Protein AF-A0A3D9MF89-F1 (afdb_monomer)

Secondary structure (DSSP, 8-state):
---------------------------TTTTTSS-HHHHHHHHHHHHHHHHHHHHHHHHH------HHHHHHHHHHHHHHHHH-TT-HHHHHHHHHHHHHHHSS------PPPPPPPHHHHHTSHHHHHHHHHHHHHHHHH-GGGHHHHHTS-S--HHHHHHHHHHHHHHHTS-SHHHHHH-S--HHHHTTTS---HHHHHHHHHHHHHHHHHHT--HHHHHHHHHHHHHHHHHH---SS---GGG--GGG-

Sequence (252 aa):
MGLLISSHASAGPVSALDSKCSFCATSPAVLRRVRPAALRRLVRDFCGLLLCLVDFATNHVNFVANETIRRVCRAISVALACVQPDNRRVAAWFGYCFDGIMDTPTTQPSRPVPRETHFDRLGGETDVNRLVDAFYRHMDTRADAQRIRAMHHPDLSSTKAVLVLYLCEWLGADKRYSAQHGQPRLRTRHAAFAIGTAERDAWLACMRAAFDETGVDPALRDELMQAFFKIADRMRNTQTCPPFNSVQPEDL

Mean predicted aligned error: 19.35 Å

Foldseek 3Di:
DDDDDDDDDDDDDDDDDDDDPPPPPPDPVVVVPPDPVNVVVVVVVVVVVVVVVVVCCVPPDPDDDDPVVVVVVVVVLVVVCVPDVPPPVVNVVVCCVPVVPPPDPPPVVPPPPPPQFLCVLCVHLVSLLLLLVQLVVLLVPDPLNVLVNVVDDPDCPVVSVLSSQVVRVVRPHDNPNCVVPNDPVPLVVLVLDQQEPSNLVSSLVSSLSSCVVSVRDPVSSVVVSVVSSVVSVSNHDDHDDDPSPPDDPVSD

Structure (mmCIF, N/CA/C/O backbone):
data_AF-A0A3D9MF89-F1
#
_entry.id   AF-A0A3D9MF89-F1
#
loop_
_atom_site.group_PDB
_atom_site.id
_atom_site.type_symbol
_atom_site.label_atom_id
_atom_site.label_alt_id
_atom_site.label_comp_id
_atom_site.label_asym_id
_atom_site.label_entity_id
_atom_site.label_seq_id
_atom_site.pdbx_PDB_ins_code
_atom_site.Cartn_x
_atom_site.Cartn_y
_atom_site.Cartn_z
_atom_site.occupancy
_atom_site.B_iso_or_equiv
_atom_site.auth_seq_id
_atom_site.auth_comp_id
_atom_site.auth_asym_id
_atom_site.auth_atom_id
_atom_site.pdbx_PDB_model_num
ATOM 1 N N . MET A 1 1 ? -70.786 -19.518 44.094 1.00 40.31 1 MET A N 1
ATOM 2 C CA . MET A 1 1 ? -69.338 -19.320 44.318 1.00 40.31 1 MET A CA 1
ATOM 3 C C . MET A 1 1 ? -68.939 -18.007 43.663 1.00 40.31 1 MET A C 1
ATOM 5 O O . MET A 1 1 ? -69.189 -17.874 42.476 1.00 40.31 1 MET A O 1
ATOM 9 N N . GLY A 1 2 ? -68.386 -17.060 44.431 1.00 40.81 2 GLY A N 1
ATOM 10 C CA . GLY A 1 2 ? -67.840 -15.785 43.933 1.00 40.81 2 GLY A CA 1
ATOM 11 C C . GLY A 1 2 ? -68.625 -14.538 44.359 1.00 40.81 2 GLY A C 1
ATOM 12 O O . GLY A 1 2 ? -69.465 -14.064 43.606 1.00 40.81 2 GLY A O 1
ATOM 13 N N . LEU A 1 3 ? -68.352 -14.047 45.575 1.00 34.88 3 LEU A N 1
ATOM 14 C CA . LEU A 1 3 ? -68.842 -12.796 46.187 1.00 34.88 3 LEU A CA 1
ATOM 15 C C . LEU A 1 3 ? -68.493 -11.556 45.328 1.00 34.88 3 LEU A C 1
ATOM 17 O O . LEU A 1 3 ? -67.391 -11.496 44.799 1.00 34.88 3 LEU A O 1
ATOM 21 N N . LEU A 1 4 ? -69.434 -10.667 44.977 1.00 32.84 4 LEU A N 1
ATOM 22 C CA . LEU A 1 4 ? -70.090 -9.552 45.707 1.00 32.84 4 LEU A CA 1
ATOM 23 C C . LEU A 1 4 ? -69.357 -8.178 45.680 1.00 32.84 4 LEU A C 1
ATOM 25 O O . LEU A 1 4 ? -68.375 -7.974 46.377 1.00 32.84 4 LEU A O 1
ATOM 29 N N . ILE A 1 5 ? -69.997 -7.251 44.939 1.00 33.16 5 ILE A N 1
ATOM 30 C CA . ILE A 1 5 ? -70.421 -5.863 45.272 1.00 33.16 5 ILE A CA 1
ATOM 31 C C . ILE A 1 5 ? -69.394 -4.693 45.257 1.00 33.16 5 ILE A C 1
ATOM 33 O O . ILE A 1 5 ? -68.518 -4.588 46.105 1.00 33.16 5 ILE A O 1
ATOM 37 N N . SER A 1 6 ? -69.621 -3.774 44.292 1.00 31.22 6 SER A N 1
ATOM 38 C CA . SER A 1 6 ? -69.817 -2.294 44.351 1.00 31.22 6 SER A CA 1
ATOM 39 C C . SER A 1 6 ? -69.395 -1.531 45.632 1.00 31.22 6 SER A C 1
ATOM 41 O O . SER A 1 6 ? -69.676 -1.980 46.727 1.00 31.22 6 SER A O 1
ATOM 43 N N . SER A 1 7 ? -68.757 -0.352 45.654 1.00 32.47 7 SER A N 1
ATOM 44 C CA . SER A 1 7 ? -68.935 0.965 44.996 1.00 32.47 7 SER A CA 1
ATOM 45 C C . SER A 1 7 ? -69.137 2.053 46.084 1.00 32.47 7 SER A C 1
ATOM 47 O O . SER A 1 7 ? -69.699 1.759 47.133 1.00 32.47 7 SER A O 1
ATOM 49 N N . HIS A 1 8 ? -68.763 3.299 45.757 1.00 32.78 8 HIS A N 1
ATOM 50 C CA . HIS A 1 8 ? -69.064 4.606 46.393 1.00 32.78 8 HIS A CA 1
ATOM 51 C C . HIS A 1 8 ? -68.112 5.233 47.446 1.00 32.78 8 HIS A C 1
ATOM 53 O O . HIS A 1 8 ? -68.094 4.882 48.616 1.00 32.78 8 HIS A O 1
ATOM 59 N N . ALA A 1 9 ? -67.391 6.259 46.962 1.00 31.92 9 ALA A N 1
ATOM 60 C CA . ALA A 1 9 ? -67.502 7.698 47.277 1.00 31.92 9 ALA A CA 1
ATOM 61 C C . ALA A 1 9 ? -67.239 8.292 48.693 1.00 31.92 9 ALA A C 1
ATOM 63 O O . ALA A 1 9 ? -67.981 8.071 49.638 1.00 31.92 9 ALA A O 1
ATOM 64 N N . SER A 1 10 ? -66.323 9.279 48.672 1.00 31.17 10 SER A N 1
ATOM 65 C CA . SER A 1 10 ? -66.382 10.638 49.267 1.00 31.17 10 SER A CA 1
ATOM 66 C C . SER A 1 10 ? -65.981 10.919 50.734 1.00 31.17 10 SER A C 1
ATOM 68 O O . SER A 1 10 ? -66.678 10.580 51.676 1.00 31.17 10 SER A O 1
ATOM 70 N N . ALA A 1 11 ? -64.886 11.692 50.836 1.00 32.50 11 ALA A N 1
ATOM 71 C CA . ALA A 1 11 ? -64.555 12.849 51.694 1.00 32.50 11 ALA A CA 1
ATOM 72 C C . ALA A 1 11 ? -65.150 13.027 53.113 1.00 32.50 11 ALA A C 1
ATOM 74 O O . ALA A 1 11 ? -66.355 13.176 53.288 1.00 32.50 11 ALA A O 1
ATOM 75 N N . GLY A 1 12 ? -64.259 13.266 54.088 1.00 29.69 12 GLY A N 1
ATOM 76 C CA . GLY A 1 12 ? -64.548 13.946 55.363 1.00 29.69 12 GLY A CA 1
ATOM 77 C C . GLY A 1 12 ? -63.468 13.712 56.434 1.00 29.69 12 GLY A C 1
ATOM 78 O O . GLY A 1 12 ? -62.865 12.649 56.405 1.00 29.69 12 GLY A O 1
ATOM 79 N N . PRO A 1 13 ? -63.154 14.679 57.322 1.00 49.97 13 PRO A N 1
ATOM 80 C CA . PRO A 1 13 ? -61.797 14.918 57.838 1.00 49.97 13 PRO A CA 1
ATOM 81 C C . PRO A 1 13 ? -61.555 14.371 59.259 1.00 49.97 13 PRO A C 1
ATOM 83 O O . PRO A 1 13 ? -62.485 13.870 59.877 1.00 49.97 13 PRO A O 1
ATOM 86 N N . VAL A 1 14 ? -60.317 14.515 59.772 1.00 33.59 14 VAL A N 1
ATOM 87 C CA . VAL A 1 14 ? -59.940 14.967 61.143 1.00 33.59 14 VAL A CA 1
ATOM 88 C C . VAL A 1 14 ? -58.486 14.552 61.472 1.00 33.59 14 VAL A C 1
ATOM 90 O O . VAL A 1 14 ? -58.159 13.382 61.601 1.00 33.59 14 VAL A O 1
ATOM 93 N N . SER A 1 15 ? -57.635 15.582 61.537 1.00 32.03 15 SER A N 1
ATOM 94 C CA . SER A 1 15 ? -56.479 15.852 62.416 1.00 32.03 15 SER A CA 1
ATOM 95 C C . SER A 1 15 ? -55.564 14.759 63.002 1.00 32.03 15 SER A C 1
ATOM 97 O O . SER A 1 15 ? -56.003 13.763 63.560 1.00 32.03 15 SER A O 1
ATOM 99 N N . ALA A 1 16 ? -54.303 15.198 63.126 1.00 33.06 16 ALA A N 1
ATOM 100 C CA . ALA A 1 16 ? -53.317 14.869 64.159 1.00 33.06 16 ALA A CA 1
ATOM 101 C C . ALA A 1 16 ? -52.467 13.613 63.933 1.00 33.06 16 ALA A C 1
ATOM 103 O O . ALA A 1 16 ? -52.754 12.538 64.443 1.00 33.06 16 ALA A O 1
ATOM 104 N N . LEU A 1 17 ? -51.315 13.813 63.285 1.00 31.64 17 LEU A N 1
ATOM 105 C CA . LEU A 1 17 ? -50.082 13.171 63.725 1.00 31.64 17 LEU A CA 1
ATOM 106 C C . LEU A 1 17 ? -48.951 14.198 63.733 1.00 31.64 17 LEU A C 1
ATOM 108 O O . LEU A 1 17 ? -48.605 14.829 62.736 1.00 31.64 17 LEU A O 1
ATOM 112 N N . ASP A 1 18 ? -48.484 14.375 64.954 1.00 30.55 18 ASP A N 1
ATOM 113 C CA . ASP A 1 18 ? -47.584 15.370 65.479 1.00 30.55 18 ASP A CA 1
ATOM 114 C C . ASP A 1 18 ? -46.112 15.101 65.134 1.00 30.55 18 ASP A C 1
ATOM 116 O O . ASP A 1 18 ? -45.644 13.965 65.109 1.00 30.55 18 ASP A O 1
ATOM 120 N N . SER A 1 19 ? -45.378 16.206 65.001 1.00 37.03 19 SER A N 1
ATOM 121 C CA . SER A 1 19 ? -44.080 16.431 65.644 1.00 37.03 19 SER A CA 1
ATOM 122 C C . SER A 1 19 ? -42.924 15.453 65.382 1.00 37.03 19 SER A C 1
ATOM 124 O O . SER A 1 19 ? -42.756 14.458 66.082 1.00 37.03 19 SER A O 1
ATOM 126 N N . LYS A 1 20 ? -42.003 15.861 64.490 1.00 35.22 20 LYS A N 1
ATOM 127 C CA . LYS A 1 20 ? -40.534 15.716 64.651 1.00 35.22 20 LYS A CA 1
ATOM 128 C C . LYS A 1 20 ? -39.766 16.529 63.595 1.00 35.22 20 LYS A C 1
ATOM 130 O O . LYS A 1 20 ? -39.004 16.002 62.797 1.00 35.22 20 LYS A O 1
ATOM 135 N N . CYS A 1 21 ? -39.928 17.851 63.628 1.00 28.72 21 CYS A N 1
ATOM 136 C CA . CYS A 1 21 ? -38.921 18.776 63.102 1.00 28.72 21 CYS A CA 1
ATOM 137 C C . CYS A 1 21 ? -38.259 19.453 64.307 1.00 28.72 21 CYS A C 1
ATOM 139 O O . CYS A 1 21 ? -38.601 20.563 64.695 1.00 28.72 21 CYS A O 1
ATOM 141 N N . SER A 1 22 ? -37.377 18.711 64.977 1.00 35.47 2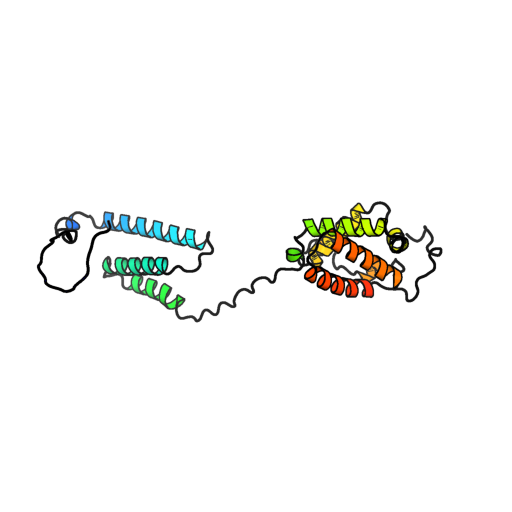2 SER A N 1
ATOM 142 C CA . SER A 1 22 ? -36.625 19.183 66.141 1.00 35.47 22 SER A CA 1
ATOM 143 C C . SER A 1 22 ? -35.135 19.024 65.863 1.00 35.47 22 SER A C 1
ATOM 145 O O . SER A 1 22 ? -34.470 18.170 66.440 1.00 35.47 22 SER A O 1
ATOM 147 N N . PHE A 1 23 ? -34.616 19.834 64.938 1.00 32.44 23 PHE A N 1
ATOM 148 C CA . PHE A 1 23 ? -33.173 20.083 64.827 1.00 32.44 23 PHE A CA 1
ATOM 149 C C . PHE A 1 23 ? -32.844 21.538 64.442 1.00 32.44 23 PHE A C 1
ATOM 151 O O . PHE A 1 23 ? -31.803 21.828 63.865 1.00 32.44 23 PHE A O 1
ATOM 158 N N . CYS A 1 24 ? -33.723 22.475 64.810 1.00 33.72 24 CYS A N 1
ATOM 159 C CA . CYS A 1 24 ? -33.450 23.914 64.806 1.00 33.72 24 CYS A CA 1
ATOM 160 C C . CYS A 1 24 ? -33.588 24.462 66.230 1.00 33.72 24 CYS A C 1
ATOM 162 O O . CYS A 1 24 ? -34.513 25.205 66.528 1.00 33.72 24 CYS A O 1
ATOM 164 N N . ALA A 1 25 ? -32.690 24.064 67.132 1.00 35.22 25 ALA A N 1
ATOM 165 C CA . ALA A 1 25 ? -32.526 24.731 68.424 1.00 35.22 25 ALA A CA 1
ATOM 166 C C . ALA A 1 25 ? -31.145 24.435 69.024 1.00 35.22 25 ALA A C 1
ATOM 168 O O . ALA A 1 25 ? -31.021 23.919 70.134 1.00 35.22 25 ALA A O 1
ATOM 169 N N . THR A 1 26 ? -30.069 24.764 68.306 1.00 38.41 26 THR A N 1
ATOM 170 C CA . THR A 1 26 ? -28.767 24.899 68.966 1.00 38.41 26 THR A CA 1
ATOM 171 C C . THR A 1 26 ? -28.800 26.204 69.756 1.00 38.41 26 THR A C 1
ATOM 173 O O . THR A 1 26 ? -28.700 27.294 69.198 1.00 38.41 26 THR A O 1
ATOM 176 N N . SER A 1 27 ? -29.018 26.080 71.064 1.00 32.91 27 SER A N 1
ATOM 177 C CA . SER A 1 27 ? -29.035 27.182 72.026 1.00 32.91 27 SER A CA 1
ATOM 178 C C . SER A 1 27 ? -27.798 28.099 71.865 1.00 32.91 27 SER A C 1
ATOM 180 O O . SER A 1 27 ? -26.688 27.578 71.680 1.00 32.91 27 SER A O 1
ATOM 182 N N . PRO A 1 28 ? -27.924 29.442 71.990 1.00 38.94 28 PRO A N 1
ATOM 183 C CA . PRO A 1 28 ? -26.824 30.408 71.807 1.00 38.94 28 PRO A CA 1
ATOM 184 C C . PRO A 1 28 ? -25.593 30.180 72.707 1.00 38.94 28 PRO A C 1
ATOM 186 O O . PRO A 1 28 ? -24.542 30.789 72.501 1.00 38.94 28 PRO A O 1
ATOM 189 N N . ALA A 1 29 ? -25.698 29.300 73.706 1.00 43.03 29 ALA A N 1
ATOM 190 C CA . ALA A 1 29 ? -24.620 28.954 74.625 1.00 43.03 29 ALA A CA 1
ATOM 191 C C . ALA A 1 29 ? -23.548 28.019 74.023 1.00 43.03 29 ALA A C 1
ATOM 193 O O . ALA A 1 29 ? -22.389 28.090 74.437 1.00 43.03 29 ALA A O 1
ATOM 194 N N . VAL A 1 30 ? -23.877 27.181 73.028 1.00 44.91 30 VAL A N 1
ATOM 195 C CA . VAL A 1 30 ? -22.904 26.237 72.426 1.00 44.91 30 VAL A CA 1
ATOM 196 C C . VAL A 1 30 ? -21.948 26.956 71.466 1.00 44.91 30 VAL A C 1
ATOM 198 O O . VAL A 1 30 ? -20.750 26.667 71.438 1.00 44.91 30 VAL A O 1
ATOM 201 N N . LEU A 1 31 ? -22.435 27.981 70.760 1.00 39.59 31 LEU A N 1
ATOM 202 C CA . LEU A 1 31 ? -21.633 28.787 69.832 1.00 39.59 31 LEU A CA 1
ATOM 203 C C . LEU A 1 31 ? -20.591 29.680 70.533 1.00 39.59 31 LEU A C 1
ATOM 205 O O . LEU A 1 31 ? -19.654 30.142 69.888 1.00 39.59 31 LEU A O 1
ATOM 209 N N . ARG A 1 32 ? -20.685 29.879 71.856 1.00 47.12 32 ARG A N 1
ATOM 210 C CA . ARG A 1 32 ? -19.711 30.673 72.631 1.00 47.12 32 ARG A CA 1
ATOM 211 C C . ARG A 1 32 ? -18.461 29.906 73.079 1.00 47.12 32 ARG A C 1
ATOM 213 O O . ARG A 1 32 ? -17.541 30.532 73.599 1.00 47.12 32 ARG A O 1
ATOM 220 N N . ARG A 1 33 ? -18.380 28.582 72.881 1.00 51.62 33 ARG A N 1
ATOM 221 C CA . ARG A 1 33 ? -17.188 27.785 73.260 1.00 51.62 33 ARG A CA 1
ATOM 222 C C . ARG A 1 33 ? -16.256 27.430 72.105 1.00 51.62 33 ARG A C 1
ATOM 224 O O . ARG A 1 33 ? -15.133 26.993 72.357 1.00 51.62 33 ARG A O 1
ATOM 231 N N . VAL A 1 34 ? -16.656 27.656 70.856 1.00 49.50 34 VAL A N 1
ATOM 232 C CA . VAL A 1 34 ? -15.759 27.430 69.719 1.00 49.50 34 VAL A CA 1
ATOM 233 C C . VAL A 1 34 ? -14.836 28.638 69.590 1.00 49.50 34 VAL A C 1
ATOM 235 O O . VAL A 1 34 ? -15.235 29.701 69.118 1.00 49.50 34 VAL A O 1
ATOM 238 N N . ARG A 1 35 ? -13.583 28.495 70.041 1.00 55.03 35 ARG A N 1
ATOM 239 C CA . ARG A 1 35 ? -12.576 29.550 69.869 1.00 55.03 35 ARG A CA 1
ATOM 240 C C . ARG A 1 35 ? -12.453 29.870 68.373 1.00 55.03 35 ARG A C 1
ATOM 242 O O . ARG A 1 35 ? -12.296 28.942 67.576 1.00 55.03 35 ARG A O 1
ATOM 249 N N . PRO A 1 36 ? -12.426 31.153 67.974 1.00 56.06 36 PRO A N 1
ATOM 250 C CA . PRO A 1 36 ? -12.442 31.545 66.566 1.00 56.06 36 PRO A CA 1
ATOM 251 C C . PRO A 1 36 ? -11.246 30.989 65.778 1.00 56.06 36 PRO A C 1
ATOM 253 O O . PRO A 1 36 ? -11.303 30.883 64.562 1.00 56.06 36 PRO A O 1
ATOM 256 N N . ALA A 1 37 ? -10.156 30.583 66.436 1.00 53.44 37 ALA A N 1
ATOM 257 C CA . ALA A 1 37 ? -9.039 29.893 65.791 1.00 53.44 37 ALA A CA 1
ATOM 258 C C . ALA A 1 37 ? -9.367 28.452 65.345 1.00 53.44 37 ALA A C 1
ATOM 260 O O . ALA A 1 37 ? -8.944 28.062 64.262 1.00 53.44 37 ALA A O 1
ATOM 261 N N . ALA A 1 38 ? -10.135 27.684 66.127 1.00 54.62 38 ALA A N 1
ATOM 262 C CA . ALA A 1 38 ? -10.472 26.293 65.808 1.00 54.62 38 ALA A CA 1
ATOM 263 C C . ALA A 1 38 ? -11.460 26.210 64.635 1.00 54.62 38 ALA A C 1
ATOM 265 O O . ALA A 1 38 ? -11.246 25.439 63.705 1.00 54.62 38 ALA A O 1
ATOM 266 N N . LEU A 1 39 ? -12.468 27.090 64.617 1.00 52.78 39 LEU A N 1
ATOM 267 C CA . LEU A 1 39 ? -13.404 27.212 63.495 1.00 52.78 39 LEU A CA 1
ATOM 268 C C . LEU A 1 39 ? -12.696 27.686 62.215 1.00 52.78 39 LEU A C 1
ATOM 270 O O . LEU A 1 39 ? -12.924 27.140 61.143 1.00 52.78 39 LEU A O 1
ATOM 274 N N . ARG A 1 40 ? -11.764 28.646 62.330 1.00 54.00 40 ARG A N 1
ATOM 275 C CA . ARG A 1 40 ? -10.946 29.118 61.196 1.00 54.00 40 ARG A CA 1
ATOM 276 C C . ARG A 1 40 ? -9.981 28.062 60.654 1.00 54.00 40 ARG A C 1
ATOM 278 O O . ARG A 1 40 ? -9.583 28.161 59.497 1.00 54.00 40 ARG A O 1
ATOM 285 N N . ARG A 1 41 ? -9.568 27.092 61.474 1.00 58.66 41 ARG A N 1
ATOM 286 C CA . ARG A 1 41 ? -8.718 25.973 61.044 1.00 58.66 41 ARG A CA 1
ATOM 287 C C . ARG A 1 41 ? -9.559 24.914 60.341 1.00 58.66 41 ARG A C 1
ATOM 289 O O . ARG A 1 41 ? -9.254 24.583 59.210 1.00 58.66 41 ARG A O 1
ATOM 296 N N . LEU A 1 42 ? -10.701 24.549 60.928 1.00 59.81 42 LEU A N 1
ATOM 297 C CA . LEU A 1 42 ? -11.654 23.616 60.328 1.00 59.81 42 LEU A CA 1
ATOM 298 C C . LEU A 1 42 ? -12.148 24.093 58.952 1.00 59.81 42 LEU A C 1
ATOM 300 O O . LEU A 1 42 ? -12.137 23.322 58.005 1.00 59.81 42 LEU A O 1
ATOM 304 N N . VAL A 1 43 ? -12.513 25.374 58.814 1.00 57.75 43 VAL A N 1
ATOM 305 C CA . VAL A 1 43 ? -12.961 25.950 57.531 1.00 57.75 43 VAL A CA 1
ATOM 306 C C . VAL A 1 43 ? -11.831 25.981 56.498 1.00 57.75 43 VAL A C 1
ATOM 308 O O . VAL A 1 43 ? -12.072 25.722 55.326 1.00 57.75 43 VAL A O 1
ATOM 311 N N . ARG A 1 44 ? -10.589 26.253 56.912 1.00 60.47 44 ARG A N 1
ATOM 312 C CA . ARG A 1 44 ? -9.427 26.244 56.010 1.00 60.47 44 ARG A CA 1
ATOM 313 C C . ARG A 1 44 ? -9.099 24.837 55.527 1.00 60.47 44 ARG A C 1
ATOM 315 O O . ARG A 1 44 ? -8.861 24.657 54.339 1.00 60.47 44 ARG A O 1
ATOM 322 N N . ASP A 1 45 ? -9.127 23.869 56.434 1.00 61.31 45 ASP A N 1
ATOM 323 C CA . ASP A 1 45 ? -8.850 22.468 56.128 1.00 61.31 45 ASP A CA 1
ATOM 324 C C . ASP A 1 45 ? -9.955 21.901 55.214 1.00 61.31 45 ASP A C 1
ATOM 326 O O . ASP A 1 45 ? -9.658 21.204 54.246 1.00 61.31 45 ASP A O 1
ATOM 330 N N . PHE A 1 46 ? -11.218 22.297 55.430 1.00 65.56 46 PHE A N 1
ATOM 331 C CA . PHE A 1 46 ? -12.348 21.919 54.573 1.00 65.56 46 PHE A CA 1
ATOM 332 C C . PHE A 1 46 ? -12.297 22.588 53.188 1.00 65.56 46 PHE A C 1
ATOM 334 O O . PHE A 1 46 ? -12.516 21.920 52.181 1.00 65.56 46 PHE A O 1
ATOM 341 N N . CYS A 1 47 ? -11.952 23.880 53.108 1.00 57.47 47 CYS A N 1
ATOM 342 C CA . CYS A 1 47 ? -11.750 24.572 51.829 1.00 57.47 47 CYS A CA 1
ATOM 343 C C . CYS A 1 47 ? -10.558 24.002 51.047 1.00 57.47 47 CYS A C 1
ATOM 345 O O . CYS A 1 47 ? -10.642 23.881 49.830 1.00 57.47 47 CYS A O 1
ATOM 347 N N . GLY A 1 48 ? -9.475 23.615 51.730 1.00 60.00 48 GLY A N 1
ATOM 348 C CA . GLY A 1 48 ? -8.323 22.958 51.109 1.00 60.00 48 GLY A CA 1
ATOM 349 C C . GLY A 1 48 ? -8.676 21.587 50.529 1.00 60.00 48 GLY A C 1
ATOM 350 O O . GLY A 1 48 ? -8.321 21.296 49.391 1.00 60.00 48 GLY A O 1
ATOM 351 N N . LEU A 1 49 ? -9.447 20.777 51.264 1.00 59.50 49 LEU A N 1
ATOM 352 C CA . LEU A 1 49 ? -9.930 19.483 50.772 1.00 59.50 49 LEU A CA 1
ATOM 353 C C . LEU A 1 49 ? -10.867 19.635 49.567 1.00 59.50 49 LEU A C 1
ATOM 355 O O . LEU A 1 49 ? -10.793 18.848 48.626 1.00 59.50 49 LEU A O 1
ATOM 359 N N . LEU A 1 50 ? -11.727 20.657 49.584 1.00 59.94 50 LEU A N 1
ATOM 360 C CA . LEU A 1 50 ? -12.663 20.933 48.499 1.00 59.94 50 LEU A CA 1
ATOM 361 C C . LEU A 1 50 ? -11.946 21.428 47.234 1.00 59.94 50 LEU A C 1
ATOM 363 O O . LEU A 1 50 ? -12.285 20.991 46.140 1.00 59.94 50 LEU A O 1
ATOM 367 N N . LEU A 1 51 ? -10.932 22.288 47.377 1.00 60.00 51 LEU A N 1
ATOM 368 C CA . LEU A 1 51 ? -10.100 22.738 46.258 1.00 60.00 51 LEU A CA 1
ATOM 369 C C . LEU A 1 51 ? -9.292 21.579 45.660 1.00 60.00 51 LEU A C 1
ATOM 371 O O . LEU A 1 51 ? -9.292 21.430 44.444 1.00 60.00 51 LEU A O 1
ATOM 375 N N . CYS A 1 52 ? -8.713 20.700 46.487 1.00 52.72 52 CYS A N 1
ATOM 376 C CA . CYS A 1 52 ? -8.055 19.478 46.005 1.00 52.72 52 CYS A CA 1
ATOM 377 C C . CYS A 1 52 ? -9.024 18.525 45.288 1.00 52.72 52 CYS A C 1
ATOM 379 O O . CYS A 1 52 ? -8.646 17.904 44.299 1.00 52.72 52 CYS A O 1
ATOM 381 N N . LEU A 1 53 ? -10.269 18.404 45.759 1.00 55.94 53 LEU A N 1
ATOM 382 C CA . LEU A 1 53 ? -11.300 17.598 45.096 1.00 55.94 53 LEU A CA 1
ATOM 383 C C . LEU A 1 53 ? -11.711 18.191 43.744 1.00 55.94 53 LEU A C 1
ATOM 385 O O . LEU A 1 53 ? -11.928 17.436 42.800 1.00 55.94 53 LEU A O 1
ATOM 389 N N . VAL A 1 54 ? -11.789 19.521 43.637 1.00 58.94 54 VAL A N 1
ATOM 390 C CA . VAL A 1 54 ? -12.053 20.211 42.368 1.00 58.94 54 VAL A CA 1
ATOM 391 C C . VAL A 1 54 ? -10.869 20.051 41.413 1.00 58.94 54 VAL A C 1
ATOM 393 O O . VAL A 1 54 ? -11.088 19.670 40.269 1.00 58.94 54 VAL A O 1
ATOM 396 N N . ASP A 1 55 ? -9.625 20.228 41.864 1.00 53.94 55 ASP A N 1
ATOM 397 C CA . ASP A 1 55 ? -8.430 20.019 41.028 1.00 53.94 55 ASP A CA 1
ATOM 398 C C . ASP A 1 55 ? -8.304 18.566 40.544 1.00 53.94 55 ASP A C 1
ATOM 400 O O . ASP A 1 55 ? -8.055 18.315 39.363 1.00 53.94 55 ASP A O 1
ATOM 404 N N . PHE A 1 56 ? -8.545 17.590 41.428 1.00 51.34 56 PHE A N 1
ATOM 405 C CA . PHE A 1 56 ? -8.551 16.169 41.069 1.00 51.34 56 PHE A CA 1
ATOM 406 C C . PHE A 1 56 ? -9.669 15.843 40.065 1.00 51.34 56 PHE A C 1
ATOM 408 O O . PHE A 1 56 ? -9.436 15.131 39.087 1.00 51.34 56 PHE A O 1
ATOM 415 N N . ALA A 1 57 ? -10.865 16.410 40.254 1.00 52.06 57 ALA A N 1
ATOM 416 C CA . ALA A 1 57 ? -11.992 16.226 39.342 1.00 52.06 57 ALA A CA 1
ATOM 417 C C . ALA A 1 57 ? -11.797 16.924 37.984 1.00 52.06 57 ALA A C 1
ATOM 419 O O . ALA A 1 57 ? -12.326 16.449 36.984 1.00 52.06 57 ALA A O 1
ATOM 420 N N . THR A 1 58 ? -11.037 18.020 37.930 1.00 53.88 58 THR A N 1
ATOM 421 C CA . THR A 1 58 ? -10.815 18.783 36.690 1.00 53.88 58 THR A CA 1
ATOM 422 C C . THR A 1 58 ? -9.668 18.199 35.858 1.00 53.88 58 THR A C 1
ATOM 424 O O . THR A 1 58 ? -9.729 18.237 34.632 1.00 53.88 58 THR A O 1
ATOM 427 N N . ASN A 1 59 ? -8.653 17.603 36.500 1.00 47.25 59 ASN A N 1
ATOM 428 C CA . ASN A 1 59 ? -7.463 17.087 35.810 1.00 47.25 59 ASN A CA 1
ATOM 429 C C . ASN A 1 59 ? -7.518 15.595 35.433 1.00 47.25 59 ASN A C 1
ATOM 431 O O . ASN A 1 59 ? -6.752 15.178 34.567 1.00 47.25 59 ASN A O 1
ATOM 435 N N . HIS A 1 60 ? -8.396 14.783 36.037 1.00 47.03 60 HIS A N 1
ATOM 436 C CA . HIS A 1 60 ? -8.405 13.326 35.803 1.00 47.03 60 HIS A CA 1
ATOM 437 C C . HIS A 1 60 ? -9.691 12.752 35.195 1.00 47.03 60 HIS A C 1
ATOM 439 O O . HIS A 1 60 ? -9.723 11.570 34.853 1.00 47.03 60 HIS A O 1
ATOM 445 N N . VAL A 1 61 ? -10.737 13.555 34.996 1.00 44.66 61 VAL A N 1
ATOM 446 C CA . VAL A 1 61 ? -11.988 13.088 34.385 1.00 44.66 61 VAL A CA 1
ATOM 447 C C . VAL A 1 61 ? -12.533 14.162 33.450 1.00 44.66 61 VAL A C 1
ATOM 449 O O . VAL A 1 61 ? -12.793 15.281 33.876 1.00 44.66 61 VAL A O 1
ATOM 452 N N . ASN A 1 62 ? -12.731 13.824 32.170 1.00 50.16 62 ASN A N 1
ATOM 453 C CA . ASN A 1 62 ? -13.477 14.652 31.214 1.00 50.16 62 ASN A CA 1
ATOM 454 C C . ASN A 1 62 ? -14.940 14.742 31.675 1.00 50.16 62 ASN A C 1
ATOM 456 O O . ASN A 1 62 ? -15.796 13.969 31.243 1.00 50.16 62 ASN A O 1
ATOM 460 N N . PHE A 1 63 ? -15.214 15.642 32.615 1.00 44.72 63 PHE A N 1
ATOM 461 C CA . PHE A 1 63 ? -16.503 15.736 33.277 1.00 44.72 63 PHE A CA 1
ATOM 462 C C . PHE A 1 63 ? -17.330 16.862 32.659 1.00 44.72 63 PHE A C 1
ATOM 464 O O . PHE A 1 63 ? -17.094 18.049 32.878 1.00 44.72 63 PHE A O 1
ATOM 471 N N . VAL A 1 64 ? -18.332 16.476 31.873 1.00 47.94 64 VAL A N 1
ATOM 472 C CA . VAL A 1 64 ? -19.399 17.372 31.423 1.00 47.94 64 VAL A CA 1
ATOM 473 C C . VAL A 1 64 ? -20.137 17.912 32.658 1.00 47.94 64 VAL A C 1
ATOM 475 O O . VAL A 1 64 ? -20.539 17.159 33.542 1.00 47.94 64 VAL A O 1
ATOM 478 N N . ALA A 1 65 ? -20.292 19.235 32.729 1.00 53.41 65 ALA A N 1
ATOM 479 C CA . ALA A 1 65 ? -20.789 19.990 33.878 1.00 53.41 65 ALA A CA 1
ATOM 480 C C . ALA A 1 65 ? -22.154 19.510 34.431 1.00 53.41 65 ALA A C 1
ATOM 482 O O . ALA A 1 65 ? -23.211 19.931 33.955 1.00 53.41 65 ALA A O 1
ATOM 483 N N . ASN A 1 66 ? -22.136 18.703 35.500 1.00 57.03 66 ASN A N 1
ATOM 484 C CA . ASN A 1 66 ? -23.331 18.288 36.243 1.00 57.03 66 ASN A CA 1
ATOM 485 C C . ASN A 1 66 ? -23.883 19.448 37.100 1.00 57.03 66 ASN A C 1
ATOM 487 O O . ASN A 1 66 ? -23.171 20.045 37.910 1.00 57.03 66 ASN A O 1
ATOM 491 N N . GLU A 1 67 ? -25.173 19.743 36.949 1.00 58.25 67 GLU A N 1
ATOM 492 C CA . GLU A 1 67 ? -25.943 20.737 37.714 1.00 58.25 67 GLU A CA 1
ATOM 493 C C . GLU A 1 67 ? -25.816 20.567 39.242 1.00 58.25 67 GLU A C 1
ATOM 495 O O . GLU A 1 67 ? -25.830 21.548 39.988 1.00 58.25 67 GLU A O 1
ATOM 500 N N . THR A 1 68 ? -25.594 19.344 39.726 1.00 56.22 68 THR A N 1
ATOM 501 C CA . THR A 1 68 ? -25.352 19.069 41.149 1.00 56.22 68 THR A CA 1
ATOM 502 C C . THR A 1 68 ? -24.085 19.755 41.665 1.00 56.22 68 THR A C 1
ATOM 504 O O . THR A 1 68 ? -24.102 20.321 42.757 1.00 56.22 68 THR A O 1
ATOM 507 N N . ILE A 1 69 ? -23.010 19.794 40.869 1.00 60.44 69 ILE A N 1
ATOM 508 C CA . ILE A 1 69 ? -21.756 20.464 41.255 1.00 60.44 69 ILE A CA 1
ATOM 509 C C . ILE A 1 69 ? -21.977 21.979 41.338 1.00 60.44 69 ILE A C 1
ATOM 511 O O . ILE A 1 69 ? -21.551 22.613 42.302 1.00 60.44 69 ILE A O 1
ATOM 515 N N . ARG A 1 70 ? -22.744 22.557 40.401 1.00 58.69 70 ARG A N 1
ATOM 516 C CA . ARG A 1 70 ? -23.094 23.991 40.427 1.00 58.69 70 ARG A CA 1
ATOM 517 C C . ARG A 1 70 ? -23.861 24.371 41.692 1.00 58.69 70 ARG A C 1
ATOM 519 O O . ARG A 1 70 ? -23.601 25.424 42.273 1.00 58.69 70 ARG A O 1
ATOM 526 N N . ARG A 1 71 ? -24.784 23.515 42.138 1.00 62.66 71 ARG A N 1
ATOM 527 C CA . ARG A 1 71 ? -25.566 23.735 43.365 1.00 62.66 71 ARG A CA 1
ATOM 528 C C . ARG A 1 71 ? -24.699 23.667 44.617 1.00 62.66 71 ARG A C 1
ATOM 530 O O . ARG A 1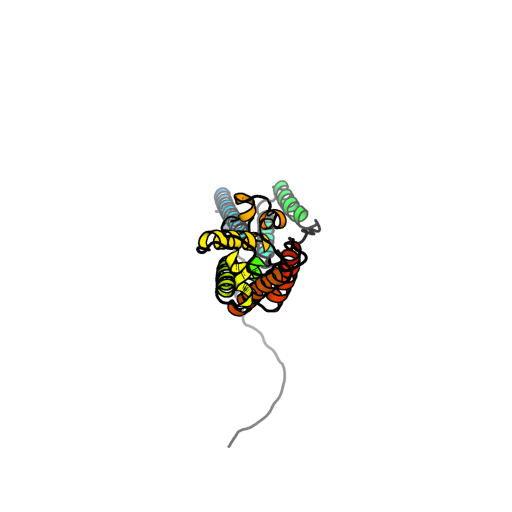 71 ? -24.850 24.515 45.494 1.00 62.66 71 ARG A O 1
ATOM 537 N N . VAL A 1 72 ? -23.762 22.720 44.667 1.00 67.56 72 VAL A N 1
ATOM 538 C CA . VAL A 1 72 ? -22.803 22.596 45.774 1.00 67.56 72 VAL A CA 1
ATOM 539 C C . VAL A 1 72 ? -21.884 23.819 45.836 1.00 67.56 72 VAL A C 1
ATOM 541 O O . VAL A 1 72 ? -21.762 24.427 46.898 1.00 67.56 72 VAL A O 1
ATOM 544 N N . CYS A 1 73 ? -21.317 24.257 44.707 1.00 63.34 73 CYS A N 1
ATOM 545 C CA . CYS A 1 73 ? -20.471 25.453 44.664 1.00 63.34 73 CYS A CA 1
ATOM 546 C C . CYS A 1 73 ? -21.228 26.718 45.102 1.00 63.34 73 CYS A C 1
ATOM 548 O O . CYS A 1 73 ? -20.716 27.473 45.927 1.00 63.34 73 CYS A O 1
ATOM 550 N N . ARG A 1 74 ? -22.475 26.918 44.641 1.00 66.00 74 ARG A N 1
ATOM 551 C CA . ARG A 1 74 ? -23.308 28.060 45.070 1.00 66.00 74 ARG A CA 1
ATOM 552 C C . ARG A 1 74 ? -23.605 28.038 46.567 1.00 66.00 74 ARG A C 1
ATOM 554 O O . ARG A 1 74 ? -23.500 29.073 47.221 1.00 66.00 74 ARG A O 1
ATOM 561 N N . ALA A 1 75 ? -23.948 26.875 47.119 1.00 67.56 75 ALA A N 1
ATOM 562 C CA . ALA A 1 75 ? -24.232 26.739 48.546 1.00 67.56 75 ALA A CA 1
ATOM 563 C C . ALA A 1 75 ? -23.003 27.075 49.410 1.00 67.56 75 ALA A C 1
ATOM 565 O O . ALA A 1 75 ? -23.129 27.740 50.439 1.00 67.56 75 ALA A O 1
ATOM 566 N N . ILE A 1 76 ? -21.809 26.677 48.962 1.00 66.12 76 ILE A N 1
ATOM 567 C CA . ILE A 1 76 ? -20.545 26.949 49.657 1.00 66.12 76 ILE A CA 1
ATOM 568 C C . ILE A 1 76 ? -20.183 28.439 49.592 1.00 66.12 76 ILE A C 1
ATOM 570 O O . ILE A 1 76 ? -19.803 29.012 50.613 1.00 66.12 76 ILE A O 1
ATOM 574 N N . SER A 1 77 ? -20.372 29.099 48.444 1.00 62.53 77 SER A N 1
ATOM 575 C CA . SER A 1 77 ? -20.154 30.548 48.316 1.00 62.53 77 SER A CA 1
ATOM 576 C C . SER A 1 77 ? -21.073 31.365 49.233 1.00 62.53 77 SER A C 1
ATOM 578 O O . SER A 1 77 ? -20.611 32.305 49.880 1.00 62.53 77 SER A O 1
ATOM 580 N N . VAL A 1 78 ? -22.351 30.983 49.353 1.00 66.19 78 VAL A N 1
ATOM 581 C CA . VAL A 1 78 ? -23.303 31.641 50.270 1.00 66.19 78 VAL A CA 1
ATOM 582 C C . VAL A 1 78 ? -22.904 31.417 51.731 1.00 66.19 78 VAL A C 1
ATOM 584 O O . VAL A 1 78 ? -22.880 32.364 52.516 1.00 66.19 78 VAL A O 1
ATOM 587 N N . ALA A 1 79 ? -22.518 30.191 52.093 1.00 62.28 79 ALA A N 1
ATOM 588 C CA . ALA A 1 79 ? -22.078 29.873 53.450 1.00 62.28 79 ALA A CA 1
ATOM 589 C C . ALA A 1 79 ? -20.811 30.652 53.856 1.00 62.28 79 ALA A C 1
ATOM 591 O O . ALA A 1 79 ? -20.716 31.131 54.987 1.00 62.28 79 ALA A O 1
ATOM 592 N N . LEU A 1 80 ? -19.861 30.835 52.931 1.00 58.69 80 LEU A N 1
ATOM 593 C CA . LEU A 1 80 ? -18.644 31.619 53.166 1.00 58.69 80 LEU A CA 1
ATOM 594 C C . LEU A 1 80 ? -18.936 33.117 53.342 1.00 58.69 80 LEU A C 1
ATOM 596 O O . LEU A 1 80 ? -18.326 33.752 54.205 1.00 58.69 80 LEU A O 1
ATOM 600 N N . ALA A 1 81 ? -19.904 33.668 52.602 1.00 57.34 81 ALA A N 1
ATOM 601 C CA . ALA A 1 81 ? -20.325 35.065 52.742 1.00 57.34 81 ALA A CA 1
ATOM 602 C C . ALA A 1 81 ? -20.959 35.362 54.116 1.00 57.34 81 ALA A C 1
ATOM 604 O O . ALA A 1 81 ? -20.794 36.458 54.650 1.00 57.34 81 ALA A O 1
ATOM 605 N N . CYS A 1 82 ? -21.627 34.381 54.732 1.00 52.19 82 CYS A N 1
ATOM 606 C CA . CYS A 1 82 ? -22.247 34.537 56.052 1.00 52.19 82 CYS A CA 1
ATOM 607 C C . CYS A 1 82 ? -21.254 34.493 57.231 1.00 52.19 82 CYS A C 1
ATOM 609 O O . CYS A 1 82 ? -21.585 34.966 58.316 1.00 52.19 82 CYS A O 1
ATOM 611 N N . VAL A 1 83 ? -20.047 33.937 57.053 1.00 57.62 83 VAL A N 1
ATOM 612 C CA . VAL A 1 83 ? -19.080 33.716 58.152 1.00 57.62 83 VAL A CA 1
ATOM 613 C C . VAL A 1 83 ? -18.060 34.860 58.299 1.00 57.62 83 VAL A C 1
ATOM 615 O O . VAL A 1 83 ? -17.422 34.977 59.347 1.00 57.62 83 VAL A O 1
ATOM 618 N N . GLN A 1 84 ? -17.914 35.748 57.306 1.00 52.91 84 GLN A N 1
ATOM 619 C CA . GLN A 1 84 ? -16.989 36.893 57.370 1.00 52.91 84 GLN A CA 1
ATOM 620 C C . GLN A 1 84 ? -17.586 38.178 56.762 1.00 52.91 84 GLN A C 1
ATOM 622 O O . GLN A 1 84 ? -17.365 38.455 55.584 1.00 52.91 84 GLN A O 1
ATOM 627 N N . PRO A 1 85 ? -18.284 39.016 57.551 1.00 49.25 85 PRO A N 1
ATOM 628 C CA . PRO A 1 85 ? -18.921 40.231 57.033 1.00 49.25 85 PRO A CA 1
ATOM 629 C C . PRO A 1 85 ? -17.937 41.346 56.632 1.00 49.25 85 PRO A C 1
ATOM 631 O O . PRO A 1 85 ? -18.326 42.260 55.911 1.00 49.25 85 PRO A O 1
ATOM 634 N N . ASP A 1 86 ? -16.667 41.275 57.049 1.00 54.38 86 ASP A N 1
ATOM 635 C CA . ASP A 1 86 ? -15.694 42.358 56.827 1.00 54.38 86 ASP A CA 1
ATOM 636 C C . ASP A 1 86 ? -14.761 42.143 55.624 1.00 54.38 86 ASP A C 1
ATOM 638 O O . ASP A 1 86 ? -13.831 42.910 55.382 1.00 54.38 86 ASP A O 1
ATOM 642 N N . ASN A 1 87 ? -14.997 41.099 54.825 1.00 52.53 87 ASN A N 1
ATOM 643 C CA . ASN A 1 87 ? -14.116 40.754 53.713 1.00 52.53 87 ASN A CA 1
ATOM 644 C C . ASN A 1 87 ? -14.751 41.075 52.356 1.00 52.53 87 ASN A C 1
ATOM 646 O O . ASN A 1 87 ? -14.897 40.218 51.482 1.00 52.53 87 ASN A O 1
ATOM 650 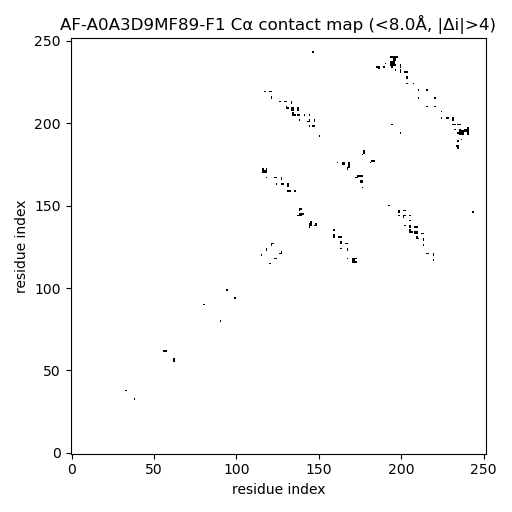N N . ARG A 1 88 ? -15.087 42.358 52.155 1.00 50.25 88 ARG A N 1
ATOM 651 C CA . ARG A 1 88 ? -15.585 42.893 50.869 1.00 50.25 88 ARG A CA 1
ATOM 652 C C . ARG A 1 88 ? -14.642 42.613 49.686 1.00 50.25 88 ARG A C 1
ATOM 654 O O . ARG A 1 88 ? -15.077 42.646 48.542 1.00 50.25 88 ARG A O 1
ATOM 661 N N . ARG A 1 89 ? -13.372 42.280 49.948 1.00 49.62 89 ARG A N 1
ATOM 662 C CA . ARG A 1 89 ? -12.382 41.888 48.932 1.00 49.62 89 ARG A CA 1
ATOM 663 C C . ARG A 1 89 ? -12.504 40.431 48.468 1.00 49.62 89 ARG A C 1
ATOM 665 O O . ARG A 1 89 ? -12.190 40.157 47.318 1.00 49.62 89 ARG A O 1
ATOM 672 N N . VAL A 1 90 ? -13.000 39.511 49.300 1.00 51.91 90 VAL A N 1
ATOM 673 C CA . VAL A 1 90 ? -13.148 38.087 48.929 1.00 51.91 90 VAL A CA 1
ATOM 674 C C . VAL A 1 90 ? -14.459 37.832 48.184 1.00 51.91 90 VAL A C 1
ATOM 676 O O . VAL A 1 90 ? -14.468 37.058 47.233 1.00 51.91 90 VAL A O 1
ATOM 679 N N . ALA A 1 91 ? -15.536 38.545 48.530 1.00 50.00 91 ALA A N 1
ATOM 680 C CA . ALA A 1 91 ? -16.776 38.531 47.747 1.00 50.00 91 ALA A CA 1
ATOM 681 C C . ALA A 1 91 ? -16.575 39.130 46.340 1.00 50.00 91 ALA A C 1
ATOM 683 O O . ALA A 1 91 ? -17.078 38.583 45.365 1.00 50.00 91 ALA A O 1
ATOM 684 N N . ALA A 1 92 ? -15.775 40.197 46.223 1.00 51.97 92 ALA A N 1
ATOM 685 C CA . ALA A 1 92 ? -15.400 40.776 44.932 1.00 51.97 92 ALA A CA 1
ATOM 686 C C . ALA A 1 92 ? -14.488 39.848 44.108 1.00 51.97 92 ALA A C 1
ATOM 688 O O . ALA A 1 92 ? -14.638 39.775 42.895 1.00 51.97 92 ALA A O 1
ATOM 689 N N . TRP A 1 93 ? -13.586 39.099 44.753 1.00 48.09 93 TRP A N 1
ATOM 690 C CA . TRP A 1 93 ? -12.736 38.113 44.077 1.00 48.09 93 TRP A CA 1
ATOM 691 C C . TRP A 1 93 ? -13.532 36.885 43.597 1.00 48.09 93 TRP A C 1
ATOM 693 O O . TRP A 1 93 ? -13.372 36.471 42.454 1.00 48.09 93 TRP A O 1
ATOM 703 N N . PHE A 1 94 ? -14.467 36.362 44.404 1.00 50.22 94 PHE A N 1
ATOM 704 C CA . PHE A 1 94 ? -15.377 35.289 43.972 1.00 50.22 94 PHE A CA 1
ATOM 705 C C . PHE A 1 94 ? -16.367 35.747 42.891 1.00 50.22 94 PHE A C 1
ATOM 707 O O . PHE A 1 94 ? -16.639 34.979 41.976 1.00 50.22 94 PHE A O 1
ATOM 714 N N . GLY A 1 95 ? -16.865 36.986 42.955 1.00 48.97 95 GLY A N 1
ATOM 715 C CA . GLY A 1 95 ? -17.695 37.573 41.899 1.00 48.97 95 GLY A CA 1
ATOM 716 C C . GLY A 1 95 ? -16.926 37.752 40.589 1.00 48.97 95 GLY A C 1
ATOM 717 O O . GLY A 1 95 ? -17.397 37.324 39.548 1.00 48.97 95 GLY A O 1
ATOM 718 N N . TYR A 1 96 ? -15.698 38.278 40.629 1.00 52.06 96 TYR A N 1
ATOM 719 C CA . TYR A 1 96 ? -14.883 38.487 39.424 1.00 52.06 96 TYR A CA 1
ATOM 720 C C . TYR A 1 96 ? -14.413 37.170 38.780 1.00 52.06 96 TYR A C 1
ATOM 722 O O . TYR A 1 96 ? -14.365 37.062 37.557 1.00 52.06 96 TYR A O 1
ATOM 730 N N . CYS A 1 97 ? -14.127 36.138 39.581 1.00 51.69 97 CYS A N 1
ATOM 731 C CA . CYS A 1 97 ? -13.807 34.804 39.070 1.00 51.69 97 CYS A CA 1
ATOM 732 C C . CYS A 1 97 ? -15.032 34.025 38.559 1.00 51.69 97 CYS A C 1
ATOM 734 O O . CYS A 1 97 ? -14.843 33.074 37.809 1.00 51.69 97 CYS A O 1
ATOM 736 N N . PHE A 1 98 ? -16.264 34.392 38.936 1.00 46.38 98 PHE A N 1
ATOM 737 C CA . PHE A 1 98 ? -17.475 33.667 38.525 1.00 46.38 98 PHE A CA 1
ATOM 738 C C . PHE A 1 98 ? -18.289 34.409 37.448 1.00 46.38 98 PHE A C 1
ATOM 740 O O . PHE A 1 98 ? -18.686 33.781 36.471 1.00 46.38 98 PHE A O 1
ATOM 747 N N . ASP A 1 99 ? -18.456 35.733 37.538 1.00 48.31 99 ASP A N 1
ATOM 748 C CA . ASP A 1 99 ? -19.117 36.549 36.500 1.00 48.31 99 ASP A CA 1
ATOM 749 C C . ASP A 1 99 ? -18.212 36.760 35.274 1.00 48.31 99 ASP A C 1
ATOM 751 O O . ASP A 1 99 ? -18.690 36.752 34.142 1.00 48.31 99 ASP A O 1
ATOM 755 N N . GLY A 1 100 ? -16.886 36.831 35.458 1.00 43.75 100 GLY A N 1
ATOM 756 C CA . GLY A 1 100 ? -15.923 36.898 34.348 1.00 43.75 100 GLY A CA 1
ATOM 757 C C . GLY A 1 100 ? -15.809 35.604 33.527 1.00 43.75 100 GLY A C 1
ATOM 758 O O . GLY A 1 100 ? -15.253 35.619 32.431 1.00 43.75 100 GLY A O 1
ATOM 759 N N . ILE A 1 101 ? -16.346 34.489 34.033 1.00 51.94 101 ILE A N 1
ATOM 760 C CA . ILE A 1 101 ? -16.359 33.181 33.360 1.00 51.94 101 ILE A CA 1
ATOM 761 C C . ILE A 1 101 ? -17.713 32.883 32.690 1.00 51.94 101 ILE A C 1
ATOM 763 O O . ILE A 1 101 ? -17.762 32.028 31.807 1.00 51.94 101 ILE A O 1
ATOM 767 N N . MET A 1 102 ? -18.800 33.585 33.040 1.00 50.09 102 MET A N 1
ATOM 768 C CA . MET A 1 102 ? -20.155 33.172 32.633 1.00 50.09 102 MET A CA 1
ATOM 769 C C . MET A 1 102 ? -20.838 34.040 31.564 1.00 50.09 102 MET A C 1
ATOM 771 O O . MET A 1 102 ? -21.801 33.555 30.980 1.00 50.09 102 MET A O 1
ATOM 775 N N . ASP A 1 103 ? -20.327 35.233 31.231 1.00 48.03 103 ASP A N 1
ATOM 776 C CA . ASP A 1 103 ? -20.907 36.091 30.169 1.00 48.03 103 ASP A CA 1
ATOM 777 C C . ASP A 1 103 ? -20.004 36.304 28.946 1.00 48.03 103 ASP A C 1
ATOM 779 O O . ASP A 1 103 ? -20.357 37.026 28.012 1.00 48.03 103 ASP A O 1
ATOM 783 N N . THR A 1 104 ? -18.860 35.621 28.876 1.00 45.69 104 THR A N 1
ATOM 784 C CA . THR A 1 104 ? -18.215 35.459 27.570 1.00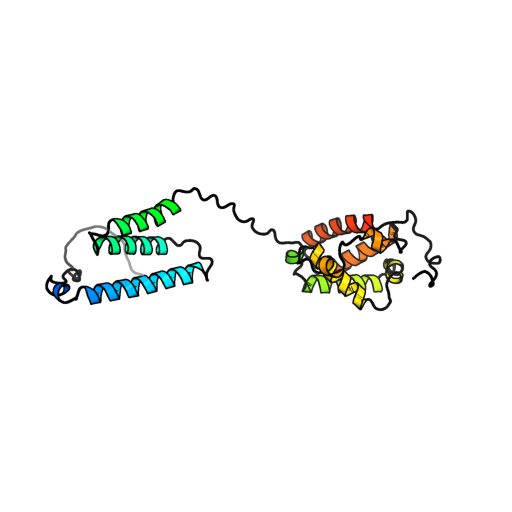 45.69 104 THR A CA 1
ATOM 785 C C . THR A 1 104 ? -19.043 34.410 26.832 1.00 45.69 104 THR A C 1
ATOM 787 O O . THR A 1 104 ? -19.088 33.276 27.325 1.00 45.69 104 THR A O 1
ATOM 790 N N . PRO A 1 105 ? -19.693 34.702 25.682 1.00 46.84 105 PRO A N 1
ATOM 791 C CA . PRO A 1 105 ? -20.153 33.644 24.802 1.00 46.84 105 PRO A CA 1
ATOM 792 C C . PRO A 1 105 ? -18.894 32.905 24.379 1.00 46.84 105 PRO A C 1
ATOM 794 O O . PRO A 1 105 ? -18.195 33.280 23.438 1.00 46.84 105 PRO A O 1
ATOM 797 N N . THR A 1 106 ? -18.552 31.879 25.149 1.00 45.88 106 THR A N 1
ATOM 798 C CA . THR A 1 106 ? -17.478 30.974 24.826 1.00 45.88 106 THR A CA 1
ATOM 799 C C . THR A 1 106 ? -18.045 30.108 23.718 1.00 45.88 106 THR A C 1
ATOM 801 O O . THR A 1 106 ? -18.387 28.944 23.911 1.00 45.88 106 THR A O 1
ATOM 804 N N . THR A 1 107 ? -18.134 30.683 22.521 1.00 52.31 107 THR A N 1
ATOM 805 C CA . THR A 1 107 ? -17.919 29.927 21.302 1.00 52.31 107 THR A CA 1
ATOM 806 C C . THR A 1 107 ? -16.469 29.463 21.394 1.00 52.31 107 THR A C 1
ATOM 808 O O . THR A 1 107 ? -15.571 30.031 20.779 1.00 52.31 107 THR A O 1
ATOM 811 N N . GLN A 1 108 ? -16.220 28.452 22.239 1.00 50.03 108 GLN A N 1
ATOM 812 C CA . GLN A 1 108 ? -15.110 27.547 22.016 1.00 50.03 108 GLN A CA 1
ATOM 813 C C . GLN A 1 108 ? -15.309 27.136 20.556 1.00 50.03 108 GLN A C 1
ATOM 815 O O . GLN A 1 108 ? -16.389 26.614 20.248 1.00 50.03 108 GLN A O 1
ATOM 820 N N . PRO A 1 109 ? -14.367 27.396 19.633 1.00 47.12 109 PRO A N 1
ATOM 821 C CA . PRO A 1 109 ? -14.408 26.681 18.374 1.00 47.12 109 PRO A CA 1
ATOM 822 C C . PRO A 1 109 ? -14.453 25.216 18.788 1.00 47.12 109 PRO A C 1
ATOM 824 O O . PRO A 1 109 ? -13.536 24.746 19.462 1.00 47.12 109 PRO A O 1
ATOM 827 N N . SER A 1 110 ? -15.571 24.536 18.522 1.00 53.59 110 SER A N 1
ATOM 828 C CA . SER A 1 110 ? -15.705 23.117 18.818 1.00 53.59 110 SER A CA 1
ATOM 829 C C . SER A 1 110 ? -14.451 22.475 18.256 1.00 53.59 110 SER A C 1
ATOM 831 O O . SER A 1 110 ? -14.241 22.564 17.040 1.00 53.59 110 SER A O 1
ATOM 833 N N . ARG A 1 111 ? -13.577 21.933 19.120 1.00 53.53 111 ARG A N 1
ATOM 834 C CA . ARG A 1 111 ? -12.399 21.199 18.659 1.00 53.53 111 ARG A CA 1
ATOM 835 C C . ARG A 1 111 ? -12.944 20.240 17.610 1.00 53.53 111 ARG A C 1
ATOM 837 O O . ARG A 1 111 ? -13.856 19.489 17.968 1.00 53.53 111 ARG A O 1
ATOM 844 N N . PRO A 1 112 ? -12.516 20.328 16.335 1.00 57.38 112 PRO A N 1
ATOM 845 C CA . PRO A 1 112 ? -13.067 19.456 15.320 1.00 57.38 112 PRO A CA 1
ATOM 846 C C . PRO A 1 112 ? -12.908 18.047 15.869 1.00 57.38 112 PRO A C 1
ATOM 848 O O . PRO A 1 112 ? -11.798 17.663 16.249 1.00 57.38 112 PRO A O 1
ATOM 851 N N . VAL A 1 113 ? -14.028 17.337 16.034 1.00 53.78 113 VAL A N 1
ATOM 852 C CA . VAL A 1 113 ? -13.991 15.910 16.346 1.00 53.78 113 VAL A CA 1
ATOM 853 C C . VAL A 1 113 ? -13.045 15.340 15.295 1.00 53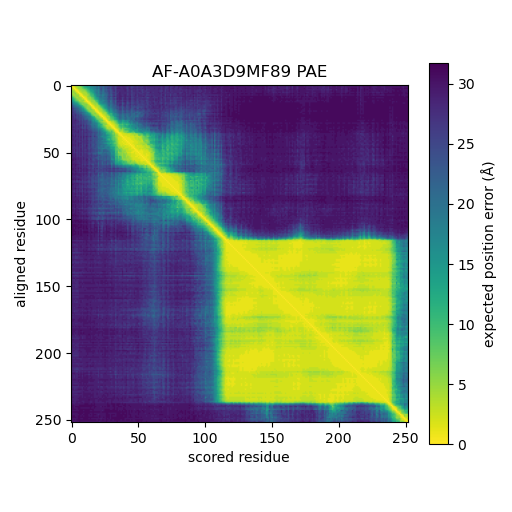.78 113 VAL A C 1
ATOM 855 O O . VAL A 1 113 ? -13.317 15.571 14.109 1.00 53.78 113 VAL A O 1
ATOM 858 N N . PRO A 1 114 ? -11.891 14.756 15.679 1.00 61.16 114 PRO A N 1
ATOM 859 C CA . PRO A 1 114 ? -10.954 14.249 14.695 1.00 61.16 114 PRO A CA 1
ATOM 860 C C . PRO A 1 114 ? -11.747 13.323 13.787 1.00 61.16 114 PRO A C 1
ATOM 862 O O . PRO A 1 114 ? -12.364 12.372 14.264 1.00 61.16 114 PRO A O 1
ATOM 865 N N . ARG A 1 115 ? -11.844 13.679 12.502 1.00 73.38 115 ARG A N 1
ATOM 866 C CA . ARG A 1 115 ? -12.423 12.765 11.526 1.00 73.38 115 ARG A CA 1
ATOM 867 C C . ARG A 1 115 ? -11.540 11.533 11.577 1.00 73.38 115 ARG A C 1
ATOM 869 O O . ARG A 1 115 ? -10.334 11.665 11.382 1.00 73.38 115 ARG A O 1
ATOM 876 N N . GLU A 1 116 ? -12.149 10.403 11.906 1.00 88.94 116 GLU A N 1
ATOM 877 C CA . GLU A 1 116 ? -11.474 9.116 11.947 1.00 88.94 116 GLU A CA 1
ATOM 878 C C . GLU A 1 116 ? -10.703 8.929 10.636 1.00 88.94 116 GLU A C 1
ATOM 880 O O . GLU A 1 116 ? -11.254 9.123 9.543 1.00 88.94 116 GLU A O 1
ATOM 885 N N . THR A 1 117 ? -9.400 8.681 10.748 1.00 95.56 117 THR A N 1
ATOM 886 C CA . THR A 1 117 ? -8.533 8.592 9.572 1.00 95.56 117 THR A CA 1
ATOM 887 C C . THR A 1 117 ? -8.809 7.294 8.816 1.00 95.56 117 THR A C 1
ATOM 889 O O . THR A 1 117 ? -9.418 6.362 9.343 1.00 95.56 117 THR A O 1
ATOM 892 N N . HIS A 1 118 ? -8.352 7.189 7.565 1.00 97.25 118 HIS A N 1
ATOM 893 C CA . HIS A 1 118 ? -8.413 5.907 6.857 1.00 97.25 118 HIS A CA 1
ATOM 894 C C . HIS A 1 118 ? -7.605 4.823 7.582 1.00 97.25 118 HIS A C 1
ATOM 896 O O . HIS A 1 118 ? -7.981 3.659 7.519 1.00 97.25 118 HIS A O 1
ATOM 902 N N . PHE A 1 119 ? -6.542 5.205 8.295 1.00 97.69 119 PHE A N 1
ATOM 903 C CA . PHE A 1 119 ? -5.749 4.307 9.133 1.00 97.69 119 PHE A CA 1
ATOM 904 C C . PHE A 1 119 ? -6.568 3.739 10.297 1.00 97.69 119 PHE A C 1
ATOM 906 O O . PHE A 1 119 ? -6.583 2.525 10.491 1.00 97.69 119 PHE A O 1
ATOM 913 N N . ASP A 1 120 ? -7.293 4.597 11.017 1.00 96.50 120 ASP A N 1
ATOM 914 C CA . ASP A 1 120 ? -8.156 4.182 12.128 1.00 96.50 120 ASP A CA 1
ATOM 915 C C . ASP A 1 120 ? -9.290 3.272 11.627 1.00 96.50 120 ASP A C 1
ATOM 917 O O . ASP A 1 120 ? -9.474 2.172 12.146 1.00 96.50 120 ASP A O 1
ATOM 921 N N . ARG A 1 121 ? -9.962 3.666 10.531 1.00 96.75 121 ARG A N 1
ATOM 922 C CA . ARG A 1 121 ? -11.040 2.876 9.902 1.00 96.75 121 ARG A CA 1
ATOM 923 C C . ARG A 1 121 ? -10.575 1.510 9.390 1.00 96.75 121 ARG A C 1
ATOM 925 O O . ARG A 1 121 ? -11.390 0.599 9.283 1.00 96.75 121 ARG A O 1
ATOM 932 N N . LEU A 1 122 ? -9.297 1.375 9.026 1.00 96.94 122 LEU A N 1
ATOM 933 C CA . LEU A 1 122 ? -8.717 0.110 8.568 1.00 96.94 122 LEU A CA 1
ATOM 934 C C . LEU A 1 122 ? -8.415 -0.851 9.730 1.00 96.94 122 LEU A C 1
ATOM 936 O O . LEU A 1 122 ? -8.304 -2.046 9.482 1.00 96.94 122 LEU A O 1
ATOM 940 N N . GLY A 1 123 ? -8.287 -0.346 10.963 1.00 96.31 123 GLY A N 1
ATOM 941 C CA . GLY A 1 123 ? -7.855 -1.117 12.139 1.00 96.31 123 GLY A CA 1
ATOM 942 C C . GLY A 1 123 ? -6.391 -0.885 12.543 1.00 96.31 123 GLY A C 1
ATOM 943 O O . GLY A 1 123 ? -5.817 -1.624 13.347 1.00 96.31 123 GLY A O 1
ATOM 944 N N . GLY A 1 124 ? -5.770 0.172 12.016 1.00 96.94 124 GLY A N 1
ATOM 945 C CA . GLY A 1 124 ? -4.419 0.588 12.370 1.00 96.94 124 GLY A CA 1
ATOM 946 C C . GLY A 1 124 ? -3.314 -0.310 11.805 1.00 96.94 124 GLY A C 1
ATOM 947 O O . GLY A 1 124 ? -3.476 -1.008 10.805 1.00 96.94 124 GLY A O 1
ATOM 948 N N . GLU A 1 125 ? -2.136 -0.272 12.434 1.00 97.75 125 GLU A N 1
ATOM 949 C CA . GLU A 1 125 ? -0.916 -0.879 11.884 1.00 97.75 125 GLU A CA 1
ATOM 950 C C . GLU A 1 125 ? -1.007 -2.405 11.766 1.00 97.75 125 GLU A C 1
ATOM 952 O O . GLU A 1 125 ? -0.466 -2.975 10.819 1.00 97.75 125 GLU A O 1
ATOM 957 N N . THR A 1 126 ? -1.718 -3.078 12.672 1.00 98.19 126 THR A N 1
ATOM 958 C CA . THR A 1 126 ? -1.924 -4.532 12.604 1.00 98.19 126 THR A CA 1
ATOM 959 C C . THR A 1 126 ? -2.615 -4.936 11.302 1.00 98.19 126 THR A C 1
ATOM 961 O O . THR A 1 126 ? -2.153 -5.852 10.618 1.00 98.19 126 THR A O 1
ATOM 964 N N . ASP A 1 127 ? -3.675 -4.229 10.912 1.00 98.12 127 ASP A N 1
ATOM 965 C CA . ASP A 1 127 ? -4.407 -4.533 9.682 1.00 98.12 127 ASP A CA 1
ATOM 966 C C . ASP A 1 127 ? -3.684 -4.033 8.425 1.00 98.12 127 ASP A C 1
ATOM 968 O O . ASP A 1 127 ? -3.749 -4.694 7.388 1.00 98.12 127 ASP A O 1
ATOM 972 N N . VAL A 1 128 ? -2.878 -2.965 8.518 1.00 98.56 128 VAL A N 1
ATOM 973 C CA . VAL A 1 128 ? -1.938 -2.596 7.440 1.00 98.56 128 VAL A CA 1
ATOM 974 C C . VAL A 1 128 ? -0.925 -3.718 7.185 1.00 98.56 128 VAL A C 1
AT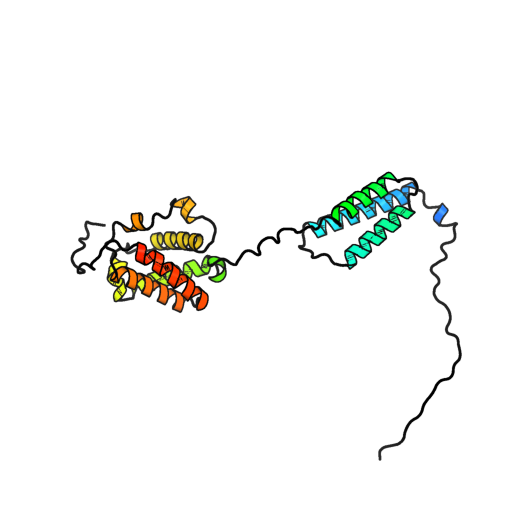OM 976 O O . VAL A 1 128 ? -0.686 -4.064 6.028 1.00 98.56 128 VAL A O 1
ATOM 979 N N . ASN A 1 129 ? -0.350 -4.319 8.233 1.00 98.56 129 ASN A N 1
ATOM 980 C CA . ASN A 1 129 ? 0.576 -5.448 8.079 1.00 98.56 129 ASN A CA 1
ATOM 981 C C . ASN A 1 129 ? -0.111 -6.640 7.399 1.00 98.56 129 ASN A C 1
ATOM 983 O O . ASN A 1 129 ? 0.402 -7.159 6.407 1.00 98.56 129 ASN A O 1
ATOM 987 N N . ARG A 1 130 ? -1.311 -7.017 7.866 1.00 98.62 130 ARG A N 1
ATOM 988 C CA . ARG A 1 130 ? -2.103 -8.101 7.257 1.00 98.62 130 ARG A CA 1
ATOM 989 C C . ARG A 1 130 ? -2.421 -7.826 5.787 1.00 98.62 130 ARG A C 1
ATOM 991 O O . ARG A 1 130 ? -2.306 -8.731 4.961 1.00 98.62 130 ARG A O 1
ATOM 998 N N . LEU A 1 131 ? -2.781 -6.585 5.454 1.00 98.75 131 LEU A N 1
ATOM 999 C CA . LEU A 1 131 ? -3.054 -6.159 4.082 1.00 98.75 131 LEU A CA 1
ATOM 1000 C C . LEU A 1 131 ? -1.810 -6.278 3.196 1.00 98.75 131 LEU A C 1
ATOM 1002 O O . LEU A 1 131 ? -1.896 -6.832 2.103 1.00 98.75 131 LEU A O 1
ATOM 1006 N N . VAL A 1 132 ? -0.653 -5.795 3.659 1.00 98.75 132 VAL A N 1
ATOM 1007 C CA . VAL A 1 132 ? 0.610 -5.877 2.905 1.00 98.75 132 VAL A CA 1
ATOM 1008 C C . VAL A 1 132 ? 1.047 -7.329 2.704 1.00 98.75 132 VAL A C 1
ATOM 1010 O O . VAL A 1 132 ? 1.492 -7.695 1.612 1.00 98.75 132 VAL A O 1
ATOM 1013 N N . ASP A 1 133 ? 0.880 -8.180 3.715 1.00 98.62 133 ASP A N 1
ATOM 1014 C CA . ASP A 1 133 ? 1.178 -9.605 3.593 1.00 98.62 133 ASP A CA 1
ATOM 1015 C C . ASP A 1 133 ? 0.272 -10.309 2.580 1.00 98.62 133 ASP A C 1
ATOM 1017 O O . ASP A 1 133 ? 0.769 -11.071 1.744 1.00 98.62 133 ASP A O 1
ATOM 1021 N N . ALA A 1 134 ? -1.036 -10.036 2.612 1.00 98.75 134 ALA A N 1
ATOM 1022 C CA . ALA A 1 134 ? -1.982 -10.556 1.627 1.00 98.75 134 ALA A CA 1
ATOM 1023 C C . ALA A 1 134 ? -1.691 -10.035 0.213 1.00 98.75 134 ALA A C 1
ATOM 1025 O O . ALA A 1 134 ? -1.677 -10.810 -0.743 1.00 98.75 134 ALA A O 1
ATOM 1026 N N . PHE A 1 135 ? -1.363 -8.749 0.083 1.00 98.81 135 PHE A N 1
ATOM 1027 C CA . PHE A 1 135 ? -1.003 -8.118 -1.183 1.00 98.81 135 PHE A CA 1
ATOM 1028 C C . PHE A 1 135 ? 0.165 -8.826 -1.877 1.00 98.81 135 PHE A C 1
ATOM 1030 O O . PHE A 1 135 ? 0.042 -9.218 -3.040 1.00 98.81 135 PHE A O 1
ATOM 1037 N N . TYR A 1 136 ? 1.275 -9.050 -1.171 1.00 98.62 136 TYR A N 1
ATOM 1038 C CA . TYR A 1 136 ? 2.428 -9.728 -1.770 1.00 98.62 136 TYR A CA 1
ATOM 1039 C C . TYR A 1 136 ? 2.188 -11.218 -2.014 1.00 98.62 136 TYR A C 1
ATOM 1041 O O . TYR A 1 136 ? 2.671 -11.746 -3.010 1.00 98.62 136 TYR A O 1
ATOM 1049 N N . ARG A 1 137 ? 1.388 -11.892 -1.182 1.00 98.31 137 ARG A N 1
ATOM 1050 C CA . ARG A 1 137 ? 0.996 -13.286 -1.437 1.00 98.31 137 ARG A CA 1
ATOM 1051 C C . ARG A 1 137 ? 0.122 -13.423 -2.686 1.00 98.31 137 ARG A C 1
ATOM 1053 O O . ARG A 1 137 ? 0.289 -14.371 -3.453 1.00 98.31 137 ARG A O 1
ATOM 1060 N N . HIS A 1 138 ? -0.772 -12.471 -2.945 1.00 98.56 138 HIS A N 1
ATOM 1061 C CA . HIS A 1 138 ? -1.487 -12.414 -4.221 1.00 98.56 138 HIS A CA 1
ATOM 1062 C C . HIS A 1 138 ? -0.551 -12.101 -5.389 1.00 98.56 138 HIS A C 1
ATOM 1064 O O . HIS A 1 138 ? -0.687 -12.713 -6.446 1.00 98.56 138 HIS A O 1
ATOM 1070 N N . MET A 1 139 ? 0.430 -11.218 -5.202 1.00 98.56 139 MET A N 1
ATOM 1071 C CA . MET A 1 139 ? 1.438 -10.948 -6.229 1.00 98.56 139 MET A CA 1
ATOM 1072 C C . MET A 1 139 ? 2.283 -12.189 -6.569 1.00 98.56 139 MET A C 1
ATOM 1074 O O . MET A 1 139 ? 2.597 -12.397 -7.737 1.00 98.56 139 MET A O 1
ATOM 1078 N N . ASP A 1 140 ? 2.604 -13.028 -5.580 1.00 97.75 140 ASP A N 1
ATOM 1079 C CA . ASP A 1 140 ? 3.335 -14.293 -5.768 1.00 97.75 140 ASP A CA 1
ATOM 1080 C C . ASP A 1 140 ? 2.532 -15.353 -6.535 1.00 97.75 140 ASP A C 1
ATOM 1082 O O . ASP A 1 140 ? 3.098 -16.163 -7.266 1.00 97.75 140 ASP A O 1
ATOM 1086 N N . THR A 1 141 ? 1.214 -15.390 -6.341 1.00 97.00 141 THR A N 1
ATOM 1087 C CA . THR A 1 141 ? 0.379 -16.527 -6.768 1.00 97.00 141 THR A CA 1
ATOM 1088 C C . THR A 1 141 ? -0.412 -16.271 -8.043 1.00 97.00 141 THR A C 1
ATOM 1090 O O . THR A 1 141 ? -0.782 -17.216 -8.743 1.00 97.00 141 THR A O 1
ATOM 1093 N N . ARG A 1 142 ? -0.698 -15.009 -8.370 1.00 96.94 142 ARG A N 1
ATOM 1094 C CA . ARG A 1 142 ? -1.513 -14.676 -9.536 1.00 96.94 142 ARG A CA 1
ATOM 1095 C C . ARG A 1 142 ? -0.706 -14.730 -10.831 1.00 96.94 142 ARG A C 1
ATOM 1097 O O . ARG A 1 142 ? 0.346 -14.109 -10.959 1.00 96.94 142 ARG A O 1
ATOM 1104 N N . ALA A 1 143 ? -1.264 -15.396 -11.842 1.00 96.50 143 ALA A N 1
ATOM 1105 C CA . ALA A 1 143 ? -0.638 -15.511 -13.159 1.00 96.50 143 ALA A CA 1
ATOM 1106 C C . ALA A 1 143 ? -0.430 -14.148 -13.850 1.00 96.50 143 ALA A C 1
ATOM 1108 O O . ALA A 1 143 ? 0.605 -13.923 -14.470 1.00 96.50 143 ALA A O 1
ATOM 1109 N N . ASP A 1 144 ? -1.375 -13.216 -13.707 1.00 93.31 144 ASP A N 1
ATOM 1110 C CA . ASP A 1 144 ? -1.281 -11.868 -14.286 1.00 93.31 144 ASP A CA 1
ATOM 1111 C C . ASP A 1 144 ? -0.282 -10.951 -13.555 1.00 93.31 144 ASP A C 1
ATOM 1113 O O . ASP A 1 144 ? 0.146 -9.942 -14.113 1.00 93.31 144 ASP A O 1
ATOM 1117 N N . ALA A 1 145 ? 0.142 -11.319 -12.341 1.00 97.44 145 ALA A N 1
ATOM 1118 C CA . ALA A 1 145 ? 1.090 -10.562 -11.530 1.00 97.44 145 ALA A CA 1
ATOM 1119 C C . ALA A 1 145 ? 2.548 -11.032 -11.670 1.00 97.44 145 ALA A C 1
ATOM 1121 O O . ALA A 1 145 ? 3.450 -10.363 -11.168 1.00 97.44 145 ALA A O 1
ATOM 1122 N N . GLN A 1 146 ? 2.816 -12.124 -12.394 1.00 97.00 146 GLN A N 1
ATOM 1123 C CA . GLN A 1 146 ? 4.167 -12.692 -12.534 1.00 97.00 146 GLN A CA 1
ATOM 1124 C C . GLN A 1 146 ? 5.205 -11.662 -12.991 1.00 97.00 146 GLN A C 1
ATOM 1126 O O . GLN A 1 146 ? 6.326 -11.620 -12.487 1.00 97.00 146 GLN A O 1
ATOM 1131 N N . ARG A 1 147 ? 4.814 -10.781 -13.914 1.00 94.75 147 ARG A N 1
ATOM 1132 C CA . ARG A 1 147 ? 5.700 -9.741 -14.432 1.00 94.75 147 ARG A CA 1
ATOM 1133 C C . ARG A 1 147 ? 6.062 -8.697 -13.380 1.00 94.75 147 ARG A C 1
ATOM 1135 O O . ARG A 1 147 ? 7.233 -8.368 -13.243 1.00 94.75 147 ARG A O 1
ATOM 1142 N N . ILE A 1 148 ? 5.081 -8.183 -12.636 1.00 97.31 148 ILE A N 1
ATOM 1143 C CA . ILE A 1 148 ? 5.365 -7.220 -11.564 1.00 97.31 148 ILE A CA 1
ATOM 1144 C C . ILE A 1 148 ? 6.098 -7.896 -10.406 1.00 97.31 148 ILE A C 1
ATOM 1146 O O . ILE A 1 148 ? 6.945 -7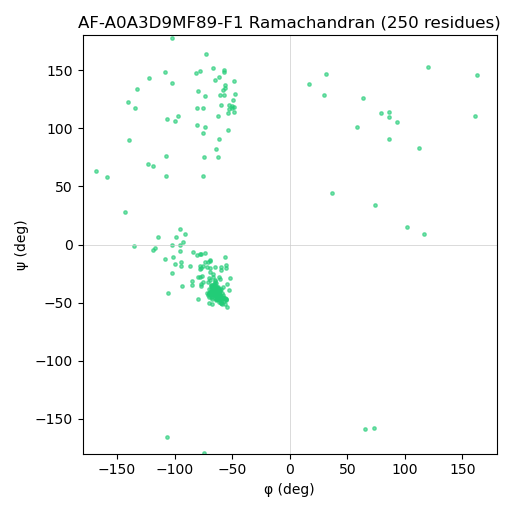.270 -9.777 1.00 97.31 148 ILE A O 1
ATOM 1150 N N . ARG A 1 149 ? 5.855 -9.188 -10.164 1.00 97.81 149 ARG A N 1
ATOM 1151 C CA . ARG A 1 149 ? 6.581 -9.953 -9.151 1.00 97.81 149 ARG A CA 1
ATOM 1152 C C . ARG A 1 149 ? 8.065 -10.099 -9.482 1.00 97.81 149 ARG A C 1
ATOM 1154 O O . ARG A 1 149 ? 8.892 -9.985 -8.579 1.00 97.81 149 ARG A O 1
ATOM 1161 N N . ALA A 1 150 ? 8.395 -10.296 -10.758 1.00 96.62 150 ALA A N 1
ATOM 1162 C CA . ALA A 1 150 ? 9.774 -10.383 -11.239 1.00 96.62 150 ALA A CA 1
ATOM 1163 C C . ALA A 1 150 ? 10.565 -9.069 -11.077 1.00 96.62 150 ALA A C 1
ATOM 1165 O O . ALA A 1 150 ? 11.789 -9.102 -11.054 1.00 96.62 150 ALA A O 1
ATOM 1166 N N . MET A 1 151 ? 9.889 -7.924 -10.910 1.00 95.88 151 MET A N 1
ATOM 1167 C CA . MET A 1 151 ? 10.531 -6.632 -10.605 1.00 95.88 151 MET A CA 1
ATOM 1168 C C . MET A 1 151 ? 10.965 -6.503 -9.136 1.00 95.88 151 MET A C 1
ATOM 1170 O O . MET A 1 151 ? 11.599 -5.519 -8.764 1.00 95.88 151 MET A O 1
ATOM 1174 N N . HIS A 1 152 ? 10.583 -7.456 -8.285 1.00 96.50 152 HIS A N 1
ATOM 1175 C CA . HIS A 1 152 ? 10.892 -7.453 -6.861 1.00 96.50 152 HIS A CA 1
ATOM 1176 C C . HIS A 1 152 ? 11.931 -8.524 -6.539 1.00 96.50 152 HIS A C 1
ATOM 1178 O O . HIS A 1 152 ? 11.937 -9.605 -7.129 1.00 96.50 152 HIS A O 1
ATOM 1184 N N . HIS A 1 153 ? 12.758 -8.259 -5.531 1.00 95.25 153 HIS A N 1
ATOM 1185 C CA . HIS A 1 153 ? 13.700 -9.243 -5.009 1.00 95.25 153 HIS A CA 1
ATOM 1186 C C . HIS A 1 153 ? 12.967 -10.527 -4.542 1.00 95.25 153 HIS A C 1
ATOM 1188 O O . HIS A 1 153 ? 11.799 -10.455 -4.138 1.00 95.25 153 HIS A O 1
ATOM 1194 N N . PRO A 1 154 ? 13.594 -11.720 -4.599 1.00 93.56 154 PRO A N 1
ATOM 1195 C CA . PRO A 1 154 ? 12.970 -12.952 -4.114 1.00 93.56 154 PRO A CA 1
ATOM 1196 C C . PRO A 1 154 ? 12.541 -12.859 -2.646 1.00 93.56 154 PRO A C 1
ATOM 1198 O O . PRO A 1 154 ? 11.399 -13.186 -2.330 1.00 93.56 154 PRO A O 1
ATOM 1201 N N . ASP A 1 155 ? 13.418 -12.342 -1.781 1.00 96.31 155 ASP A N 1
ATOM 1202 C CA . ASP A 1 155 ? 13.070 -11.969 -0.407 1.00 96.31 155 ASP A CA 1
ATOM 1203 C C . ASP A 1 155 ? 12.394 -10.592 -0.377 1.00 96.31 155 ASP A C 1
ATOM 1205 O O . ASP A 1 155 ? 13.004 -9.584 -0.738 1.00 96.31 155 ASP A O 1
ATOM 1209 N N . LEU A 1 156 ? 11.139 -10.574 0.075 1.00 96.75 156 LEU A N 1
ATOM 1210 C CA . LEU A 1 156 ? 10.277 -9.394 0.143 1.00 96.75 156 LEU A CA 1
ATOM 1211 C C . LEU A 1 156 ? 10.288 -8.715 1.520 1.00 96.75 156 LEU A C 1
ATOM 1213 O O . LEU A 1 156 ? 9.581 -7.724 1.702 1.00 96.75 156 LEU A O 1
ATOM 1217 N N . SER A 1 157 ? 11.043 -9.228 2.497 1.00 96.69 157 SER A N 1
ATOM 1218 C CA . SER A 1 157 ? 10.986 -8.770 3.894 1.00 96.69 157 SER A CA 1
ATOM 1219 C C . SER A 1 157 ? 11.223 -7.262 4.031 1.00 96.69 157 SER A C 1
ATOM 1221 O O . SER A 1 157 ? 10.444 -6.556 4.676 1.00 96.69 157 SER A O 1
ATOM 1223 N N . SER A 1 158 ? 12.251 -6.738 3.358 1.00 95.56 158 SER A N 1
ATOM 1224 C CA . SER A 1 158 ? 12.566 -5.305 3.365 1.00 95.56 158 SER A CA 1
ATOM 1225 C C . SER A 1 158 ? 11.513 -4.476 2.622 1.00 95.56 158 SER A C 1
ATOM 1227 O O . SER A 1 158 ? 11.073 -3.438 3.118 1.00 95.56 158 SER A O 1
ATOM 1229 N N . THR A 1 159 ? 11.048 -4.945 1.462 1.00 96.31 159 THR A N 1
ATOM 1230 C CA . THR A 1 159 ? 10.036 -4.250 0.656 1.00 96.31 159 THR A CA 1
ATOM 1231 C C . THR A 1 159 ? 8.695 -4.157 1.386 1.00 96.31 159 THR A C 1
ATOM 1233 O O . THR A 1 159 ? 8.054 -3.104 1.368 1.00 96.31 159 THR A O 1
ATOM 1236 N N . LYS A 1 160 ? 8.288 -5.227 2.077 1.00 98.19 160 LYS A N 1
ATOM 1237 C CA . LYS A 1 160 ? 7.093 -5.252 2.928 1.00 98.19 160 LYS A CA 1
ATOM 1238 C C . LYS A 1 160 ? 7.182 -4.219 4.042 1.00 98.19 160 LYS A C 1
ATOM 1240 O O . LYS A 1 160 ? 6.269 -3.410 4.174 1.00 98.19 160 LYS A O 1
ATOM 1245 N N . ALA A 1 161 ? 8.293 -4.192 4.780 1.00 97.81 161 ALA A N 1
ATOM 1246 C CA . ALA A 1 161 ? 8.494 -3.234 5.866 1.00 97.81 161 ALA A CA 1
ATOM 1247 C C . ALA A 1 161 ? 8.384 -1.778 5.377 1.00 97.81 161 ALA A C 1
ATOM 1249 O O . ALA A 1 161 ? 7.698 -0.960 5.992 1.00 97.81 161 ALA A O 1
ATOM 1250 N N . VAL A 1 162 ? 8.988 -1.465 4.225 1.00 97.62 162 VAL A N 1
ATOM 1251 C CA . VAL A 1 162 ? 8.898 -0.127 3.618 1.00 97.62 162 VAL A CA 1
ATOM 1252 C C . VAL A 1 162 ? 7.466 0.201 3.182 1.00 97.62 162 VAL A C 1
ATOM 1254 O O . VAL A 1 162 ? 7.009 1.325 3.404 1.00 97.62 162 VAL A O 1
ATOM 1257 N N . LEU A 1 163 ? 6.739 -0.754 2.588 1.00 98.06 163 LEU A N 1
ATOM 1258 C CA . LEU A 1 163 ? 5.351 -0.540 2.170 1.00 98.06 163 LEU A CA 1
ATOM 1259 C C . LEU A 1 163 ? 4.419 -0.332 3.371 1.00 98.06 163 LEU A C 1
ATOM 1261 O O . LEU A 1 163 ? 3.568 0.550 3.310 1.00 98.06 163 LEU A O 1
ATOM 1265 N N . VAL A 1 164 ? 4.606 -1.071 4.469 1.00 98.56 164 VAL A N 1
ATOM 1266 C CA . VAL A 1 164 ? 3.848 -0.874 5.719 1.00 98.56 164 VAL A CA 1
ATOM 1267 C C . VAL A 1 164 ? 4.062 0.537 6.256 1.00 98.56 164 VAL A C 1
ATOM 1269 O O . VAL A 1 164 ? 3.089 1.246 6.502 1.00 98.56 164 VAL A O 1
ATOM 1272 N N . LEU A 1 165 ? 5.317 0.986 6.373 1.00 97.94 165 LEU A N 1
ATOM 1273 C CA . LEU A 1 165 ? 5.620 2.349 6.821 1.00 97.94 165 LEU A CA 1
ATOM 1274 C C . LEU A 1 165 ? 4.946 3.394 5.927 1.00 97.94 165 LEU A C 1
ATOM 1276 O O . LEU A 1 165 ? 4.335 4.337 6.434 1.00 97.94 165 LEU A O 1
ATOM 1280 N N . TYR A 1 166 ? 5.050 3.214 4.607 1.00 98.06 166 TYR A N 1
ATOM 1281 C CA . TYR A 1 166 ? 4.439 4.114 3.636 1.00 98.06 166 TYR A CA 1
ATOM 1282 C C . TYR A 1 166 ? 2.914 4.161 3.781 1.00 98.06 166 TYR A C 1
ATOM 1284 O O . TYR A 1 166 ? 2.353 5.252 3.851 1.00 98.06 166 TYR A O 1
ATOM 1292 N N . LEU A 1 167 ? 2.245 3.005 3.845 1.00 98.19 167 LEU A N 1
ATOM 1293 C CA . LEU A 1 167 ? 0.788 2.927 3.939 1.00 98.19 167 LEU A CA 1
ATOM 1294 C C . LEU A 1 167 ? 0.268 3.473 5.265 1.00 98.19 167 LEU A C 1
ATOM 1296 O O . LEU A 1 167 ? -0.708 4.212 5.246 1.00 98.19 167 LEU A O 1
ATOM 1300 N N . CYS A 1 168 ? 0.931 3.189 6.388 1.00 98.31 168 CYS A N 1
ATOM 1301 C CA . CYS A 1 168 ? 0.573 3.778 7.678 1.00 98.31 168 CYS A CA 1
ATOM 1302 C C . CYS A 1 168 ? 0.541 5.311 7.590 1.00 98.31 168 CYS A C 1
ATOM 1304 O O . CYS A 1 168 ? -0.482 5.926 7.885 1.00 98.31 168 CYS A O 1
ATOM 1306 N N . GLU A 1 169 ? 1.630 5.931 7.125 1.00 97.88 169 GLU A N 1
ATOM 1307 C CA . GLU A 1 169 ? 1.698 7.392 6.996 1.00 97.88 169 GLU A CA 1
ATOM 1308 C C . GLU A 1 169 ? 0.698 7.926 5.957 1.00 97.88 169 GLU A C 1
ATOM 1310 O O . GLU A 1 169 ? 0.039 8.940 6.185 1.00 97.88 169 GLU A O 1
ATOM 1315 N N . TRP A 1 170 ? 0.545 7.238 4.824 1.00 97.62 170 TRP A N 1
ATOM 1316 C CA . TRP A 1 170 ? -0.364 7.648 3.754 1.00 97.62 170 TRP A CA 1
ATOM 1317 C C . TRP A 1 170 ? -1.844 7.595 4.164 1.00 97.62 170 TRP A C 1
ATOM 1319 O O . TRP A 1 170 ? -2.622 8.448 3.740 1.00 97.62 170 TRP A O 1
ATOM 1329 N N . LEU A 1 171 ? -2.221 6.637 5.015 1.00 97.31 171 LEU A N 1
ATOM 1330 C CA . LEU A 1 171 ? -3.578 6.473 5.545 1.00 97.31 171 LEU A CA 1
ATOM 1331 C C . LEU A 1 171 ? -3.895 7.418 6.719 1.00 97.31 171 LEU A C 1
ATOM 1333 O O . LEU A 1 171 ? -5.056 7.517 7.121 1.00 97.31 171 LEU A O 1
ATOM 1337 N N . GLY A 1 172 ? -2.891 8.126 7.248 1.00 96.81 172 GLY A N 1
ATOM 1338 C CA . GLY A 1 172 ? -3.066 9.158 8.273 1.00 96.81 172 GLY A CA 1
ATOM 1339 C C . GLY A 1 172 ? -2.408 8.881 9.626 1.00 96.81 172 GLY A C 1
ATOM 1340 O O . GLY A 1 172 ? -2.654 9.646 10.556 1.00 96.81 172 GLY A O 1
ATOM 1341 N N . ALA A 1 173 ? -1.577 7.842 9.752 1.00 96.12 173 ALA A N 1
ATOM 1342 C CA . ALA A 1 173 ? -0.777 7.616 10.956 1.00 96.12 173 ALA A CA 1
ATOM 1343 C C . ALA A 1 173 ? 0.414 8.591 11.061 1.00 96.12 173 ALA A C 1
ATOM 1345 O O . ALA A 1 173 ? 0.658 9.432 10.190 1.00 96.12 173 ALA A O 1
ATOM 1346 N N . ASP A 1 174 ? 1.199 8.444 12.130 1.00 95.31 174 ASP A N 1
ATOM 1347 C CA . ASP A 1 174 ? 2.414 9.227 12.353 1.00 95.31 174 ASP A CA 1
ATOM 1348 C C . ASP A 1 174 ? 3.431 9.098 11.207 1.00 95.31 174 ASP A C 1
ATOM 1350 O O . ASP A 1 174 ? 3.585 8.046 10.577 1.00 95.31 174 ASP A O 1
ATOM 1354 N N . LYS A 1 175 ? 4.194 10.176 10.980 1.00 95.75 175 LYS A N 1
ATOM 1355 C CA . LYS A 1 175 ? 5.118 10.331 9.843 1.00 95.75 175 LYS A CA 1
ATOM 1356 C C . LYS A 1 175 ? 6.427 9.537 9.964 1.00 95.75 175 LYS A C 1
ATOM 1358 O O . LYS A 1 175 ? 7.519 10.112 9.964 1.00 95.75 175 LYS A O 1
ATOM 1363 N N . ARG A 1 176 ? 6.337 8.211 10.091 1.00 96.44 176 ARG A N 1
ATOM 1364 C CA . ARG A 1 176 ? 7.505 7.319 10.222 1.00 96.44 176 ARG A CA 1
ATOM 1365 C C . ARG A 1 176 ? 8.223 7.073 8.897 1.00 96.44 176 ARG A C 1
ATOM 1367 O O . ARG A 1 176 ? 9.449 6.990 8.890 1.00 96.44 176 ARG A O 1
ATOM 1374 N N . TYR A 1 177 ? 7.495 6.992 7.785 1.00 97.31 177 TYR A N 1
ATOM 1375 C CA . TYR A 1 177 ? 8.100 6.762 6.475 1.00 97.31 177 TYR A CA 1
ATOM 1376 C C . TYR A 1 177 ? 8.942 7.961 6.046 1.00 97.31 177 TYR A C 1
ATOM 1378 O O . TYR A 1 177 ? 10.116 7.810 5.710 1.00 97.31 177 TYR A O 1
ATOM 1386 N N . SER A 1 178 ? 8.371 9.165 6.108 1.00 96.31 178 SER A N 1
ATOM 1387 C CA . SER A 1 178 ? 9.067 10.386 5.704 1.00 96.31 178 SER A CA 1
ATOM 1388 C C . SER A 1 178 ? 10.261 10.700 6.603 1.00 96.31 178 SER A C 1
ATOM 1390 O O . SER A 1 178 ? 11.249 11.248 6.118 1.00 96.31 178 SER A O 1
ATOM 1392 N N . ALA A 1 179 ? 10.211 10.330 7.886 1.00 96.19 179 ALA A N 1
ATOM 1393 C CA . ALA A 1 179 ? 11.347 10.481 8.793 1.00 96.19 179 ALA A CA 1
ATOM 1394 C C . ALA A 1 179 ? 12.555 9.618 8.379 1.00 96.19 179 ALA A C 1
ATOM 1396 O O . ALA A 1 179 ? 13.692 10.057 8.527 1.00 96.19 179 ALA A O 1
ATOM 1397 N N . GLN A 1 180 ? 12.318 8.418 7.839 1.00 95.62 180 GLN A N 1
ATOM 1398 C CA . GLN A 1 180 ? 13.376 7.470 7.464 1.00 95.62 180 GLN A CA 1
ATOM 1399 C C . GLN A 1 180 ? 13.809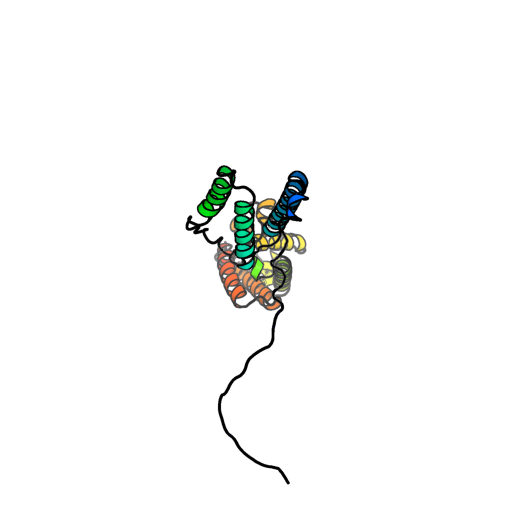 7.600 5.996 1.00 95.62 180 GLN A C 1
ATOM 1401 O O . GLN A 1 180 ? 14.984 7.449 5.672 1.00 95.62 180 GLN A O 1
ATOM 1406 N N . HIS A 1 181 ? 12.866 7.893 5.099 1.00 94.12 181 HIS A N 1
ATOM 1407 C CA . HIS A 1 181 ? 13.074 7.859 3.649 1.00 94.12 181 HIS A CA 1
ATOM 1408 C C . HIS A 1 181 ? 12.913 9.226 2.971 1.00 94.12 181 HIS A C 1
ATOM 1410 O O . HIS A 1 181 ? 13.091 9.334 1.753 1.00 94.12 181 HIS A O 1
ATOM 1416 N N . GLY A 1 182 ? 12.559 10.277 3.713 1.00 95.00 182 GLY A N 1
ATOM 1417 C CA . GLY A 1 182 ? 12.231 11.584 3.149 1.00 95.00 182 GLY A CA 1
ATOM 1418 C C . GLY A 1 182 ? 10.963 11.554 2.291 1.00 95.00 182 GLY A C 1
ATOM 1419 O O . GLY A 1 182 ? 10.120 10.665 2.393 1.00 95.00 182 GLY A O 1
ATOM 1420 N N . GLN A 1 183 ? 10.827 12.537 1.399 1.00 92.12 183 GLN A N 1
ATOM 1421 C CA . GLN A 1 183 ? 9.655 12.642 0.527 1.00 92.12 183 GLN A CA 1
ATOM 1422 C C . GLN A 1 183 ? 9.439 11.358 -0.305 1.00 92.12 183 GLN A C 1
ATOM 1424 O O . GLN A 1 183 ? 10.402 10.867 -0.900 1.00 92.12 183 GLN A O 1
ATOM 1429 N N . PRO A 1 184 ? 8.192 10.860 -0.451 1.00 91.94 184 PRO A N 1
ATOM 1430 C CA . PRO A 1 184 ? 7.905 9.614 -1.165 1.00 91.94 184 PRO A CA 1
ATOM 1431 C C . PRO A 1 184 ? 8.431 9.526 -2.597 1.00 91.94 184 PRO A C 1
ATOM 1433 O O . PRO A 1 184 ? 8.793 8.434 -3.024 1.00 91.94 184 PRO A O 1
ATOM 1436 N N . ARG A 1 185 ? 8.466 10.647 -3.340 1.00 93.25 185 ARG A N 1
ATOM 1437 C CA . ARG A 1 185 ? 8.994 10.754 -4.722 1.00 93.25 185 ARG A CA 1
ATOM 1438 C C . ARG A 1 185 ? 8.699 9.512 -5.578 1.00 93.25 185 ARG A C 1
ATOM 1440 O O . ARG A 1 185 ? 9.572 9.010 -6.284 1.00 93.25 185 ARG A O 1
ATOM 1447 N N . LEU A 1 186 ? 7.458 9.016 -5.495 1.00 94.88 186 LEU A N 1
ATOM 1448 C CA . LEU A 1 186 ? 7.114 7.657 -5.922 1.00 94.88 186 LEU A CA 1
ATOM 1449 C C . LEU A 1 186 ? 7.487 7.411 -7.381 1.00 94.88 186 LEU A C 1
ATOM 1451 O O . LEU A 1 186 ? 8.195 6.455 -7.669 1.00 94.88 186 LEU A O 1
ATOM 1455 N N . ARG A 1 187 ? 7.118 8.325 -8.285 1.00 93.88 187 ARG A N 1
ATOM 1456 C CA . ARG A 1 187 ? 7.427 8.186 -9.713 1.00 93.88 187 ARG A CA 1
ATOM 1457 C C . ARG A 1 187 ? 8.930 8.100 -9.989 1.00 93.88 187 ARG A C 1
ATOM 1459 O O . ARG A 1 187 ? 9.330 7.342 -10.857 1.00 93.88 187 ARG A O 1
ATOM 1466 N N . THR A 1 188 ? 9.758 8.852 -9.263 1.00 94.25 188 THR A N 1
ATOM 1467 C CA . THR A 1 188 ? 11.220 8.783 -9.407 1.00 94.25 188 THR A CA 1
ATOM 1468 C C . THR A 1 188 ? 11.750 7.435 -8.931 1.00 94.25 188 THR A C 1
ATOM 1470 O O . THR A 1 188 ? 12.569 6.835 -9.613 1.00 94.25 188 THR A O 1
ATOM 1473 N N . ARG A 1 189 ? 11.250 6.928 -7.797 1.00 93.88 189 ARG A N 1
ATOM 1474 C CA . ARG A 1 189 ? 11.647 5.615 -7.258 1.00 93.88 189 ARG A CA 1
ATOM 1475 C C . ARG A 1 189 ? 11.203 4.445 -8.139 1.00 93.88 189 ARG A C 1
ATOM 1477 O O . ARG A 1 189 ? 11.873 3.426 -8.164 1.00 93.88 189 ARG A O 1
ATOM 1484 N N . HIS A 1 190 ? 10.115 4.615 -8.885 1.00 95.88 190 HIS A N 1
ATOM 1485 C CA . HIS A 1 190 ? 9.593 3.613 -9.816 1.00 95.88 190 HIS A CA 1
ATOM 1486 C C . HIS A 1 190 ? 10.114 3.791 -11.255 1.00 95.88 190 HIS A C 1
ATOM 1488 O O . HIS A 1 190 ? 9.721 3.042 -12.143 1.00 95.88 190 HIS A O 1
ATOM 1494 N N . ALA A 1 191 ? 10.990 4.771 -11.514 1.00 93.81 191 ALA A N 1
ATOM 1495 C CA . ALA A 1 191 ? 11.448 5.096 -12.867 1.00 93.81 191 ALA A CA 1
ATOM 1496 C C . ALA A 1 191 ? 12.342 4.017 -13.498 1.00 93.81 191 ALA A C 1
ATOM 1498 O O . ALA A 1 191 ? 12.407 3.951 -14.720 1.00 93.81 191 ALA A O 1
ATOM 1499 N N . ALA A 1 192 ? 13.000 3.188 -12.682 1.00 93.44 192 ALA A N 1
ATOM 1500 C CA . ALA A 1 192 ? 13.845 2.089 -13.151 1.00 93.44 192 ALA A CA 1
ATOM 1501 C C . ALA A 1 192 ? 13.042 0.921 -13.753 1.00 93.44 192 ALA A C 1
ATOM 1503 O O . ALA A 1 192 ? 13.586 0.124 -14.506 1.00 93.44 192 ALA A O 1
ATOM 1504 N N . PHE A 1 193 ? 11.744 0.822 -13.454 1.00 94.31 193 PHE A N 1
ATOM 1505 C CA . PHE A 1 193 ? 10.906 -0.289 -13.897 1.00 94.31 193 PHE A CA 1
ATOM 1506 C C . PHE A 1 193 ? 10.033 0.119 -15.077 1.00 94.31 193 PHE A C 1
ATOM 1508 O O . PHE A 1 193 ? 9.441 1.196 -15.065 1.00 94.31 193 PHE A O 1
ATOM 1515 N N . ALA A 1 194 ? 9.877 -0.754 -16.070 1.00 94.38 194 ALA A N 1
ATOM 1516 C CA . ALA A 1 194 ? 8.928 -0.541 -17.158 1.00 94.38 194 ALA A CA 1
ATOM 1517 C C . ALA A 1 194 ? 7.489 -0.798 -16.672 1.00 94.38 194 ALA A C 1
ATOM 1519 O O . ALA A 1 194 ? 7.025 -1.935 -16.640 1.00 94.38 194 ALA A O 1
ATOM 1520 N N . ILE A 1 195 ? 6.777 0.265 -16.290 1.00 96.31 195 ILE A N 1
ATOM 1521 C CA . ILE A 1 195 ? 5.410 0.193 -15.757 1.00 96.31 195 ILE A CA 1
ATOM 1522 C C . ILE A 1 195 ? 4.434 0.704 -16.815 1.00 96.31 195 ILE A C 1
ATOM 1524 O O . ILE A 1 195 ? 4.374 1.907 -17.105 1.00 96.31 195 ILE A O 1
ATOM 1528 N N . GLY A 1 196 ? 3.672 -0.218 -17.396 1.00 96.00 196 GLY A N 1
ATOM 1529 C CA . GLY A 1 196 ? 2.599 0.049 -18.341 1.00 96.00 196 GLY A CA 1
ATOM 1530 C C . GLY A 1 196 ? 1.214 -0.158 -17.724 1.00 96.00 196 GLY A C 1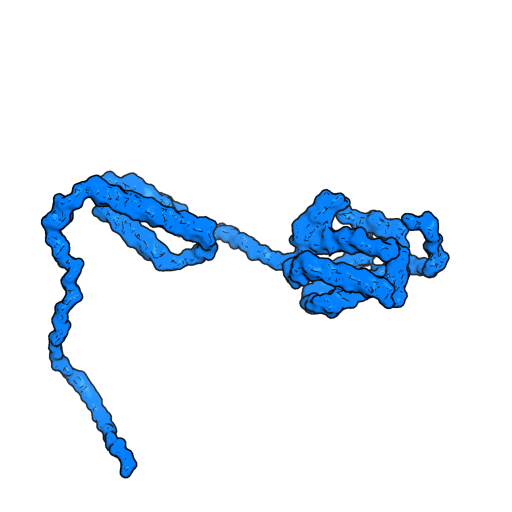
ATOM 1531 O O . GLY A 1 196 ? 1.027 -0.229 -16.508 1.00 96.00 196 GLY A O 1
ATOM 1532 N N . THR A 1 197 ? 0.205 -0.220 -18.593 1.00 95.94 197 THR A N 1
ATOM 1533 C CA . THR A 1 197 ? -1.200 -0.454 -18.217 1.00 95.94 197 THR A CA 1
ATOM 1534 C C . THR A 1 197 ? -1.381 -1.812 -17.529 1.00 95.94 197 THR A C 1
ATOM 1536 O O . THR A 1 197 ? -2.046 -1.884 -16.501 1.00 95.94 197 THR A O 1
ATOM 1539 N N . ALA A 1 198 ? -0.749 -2.865 -18.059 1.00 96.00 198 ALA A N 1
ATOM 1540 C CA . ALA A 1 198 ? -0.888 -4.227 -17.545 1.00 96.00 198 ALA A CA 1
ATOM 1541 C C . ALA A 1 198 ? -0.279 -4.374 -16.143 1.00 96.00 198 ALA A C 1
ATOM 1543 O O . ALA A 1 198 ? -0.889 -4.971 -15.264 1.00 96.00 198 ALA A O 1
ATOM 1544 N N . GLU A 1 199 ? 0.889 -3.775 -15.912 1.00 97.25 199 GLU A N 1
ATOM 1545 C CA . GLU A 1 199 ? 1.576 -3.806 -14.621 1.00 97.25 199 GLU A CA 1
ATOM 1546 C C . GLU A 1 199 ? 0.780 -3.052 -13.546 1.00 97.25 199 GLU A C 1
ATOM 1548 O O . GLU A 1 199 ? 0.608 -3.553 -12.433 1.00 97.25 199 GLU A O 1
ATOM 1553 N N . ARG A 1 200 ? 0.224 -1.881 -13.893 1.00 97.50 200 ARG A N 1
ATOM 1554 C CA . ARG A 1 200 ? -0.697 -1.137 -13.019 1.00 97.50 200 ARG A CA 1
ATOM 1555 C C . ARG A 1 200 ? -1.927 -1.979 -12.666 1.00 97.50 200 ARG A C 1
ATOM 1557 O O . ARG A 1 200 ? -2.304 -2.038 -11.497 1.00 97.50 200 ARG A O 1
ATOM 1564 N N . ASP A 1 201 ? -2.561 -2.602 -13.658 1.00 98.00 201 ASP A N 1
ATOM 1565 C CA . ASP A 1 201 ? -3.792 -3.373 -13.448 1.00 98.00 201 ASP A CA 1
ATOM 1566 C C . ASP A 1 201 ? -3.544 -4.629 -12.618 1.00 98.00 201 ASP A C 1
ATOM 1568 O O . ASP A 1 201 ? -4.314 -4.905 -11.699 1.00 98.00 201 ASP A O 1
ATOM 1572 N N . ALA A 1 202 ? -2.433 -5.328 -12.858 1.00 98.38 202 ALA A N 1
ATOM 1573 C CA . ALA A 1 202 ? -2.013 -6.462 -12.043 1.00 98.38 202 ALA A CA 1
ATOM 1574 C C . ALA A 1 202 ? -1.761 -6.049 -10.584 1.00 98.38 202 ALA A C 1
ATOM 1576 O O . ALA A 1 202 ? -2.217 -6.725 -9.660 1.00 98.38 202 ALA A O 1
ATOM 1577 N N . TRP A 1 203 ? -1.101 -4.906 -10.357 1.00 98.50 203 TRP A N 1
ATOM 1578 C CA . TRP A 1 203 ? -0.864 -4.379 -9.010 1.00 98.50 203 TRP A CA 1
ATOM 1579 C C . TRP A 1 203 ? -2.185 -4.064 -8.294 1.00 98.50 203 TRP A C 1
ATOM 1581 O O . TRP A 1 203 ? -2.399 -4.482 -7.154 1.00 98.50 203 TRP A O 1
ATOM 1591 N N . LEU A 1 204 ? -3.116 -3.389 -8.980 1.00 98.56 204 LEU A N 1
ATOM 1592 C CA . LEU A 1 204 ? -4.438 -3.067 -8.432 1.00 98.56 204 LEU A CA 1
ATOM 1593 C C . LEU A 1 204 ? -5.289 -4.318 -8.188 1.00 98.56 204 LEU A C 1
ATOM 1595 O O . LEU A 1 204 ? -6.036 -4.359 -7.211 1.00 98.56 204 LEU A O 1
ATOM 1599 N N . ALA A 1 205 ? -5.170 -5.339 -9.037 1.00 98.56 205 ALA A N 1
ATOM 1600 C CA . ALA A 1 205 ? -5.846 -6.618 -8.851 1.00 98.56 205 ALA A CA 1
ATOM 1601 C C . ALA A 1 205 ? -5.329 -7.356 -7.607 1.00 98.56 205 ALA A C 1
ATOM 1603 O O . ALA A 1 205 ? -6.134 -7.897 -6.847 1.00 98.56 205 ALA A O 1
ATOM 1604 N N . CYS A 1 206 ? -4.016 -7.319 -7.350 1.00 98.75 206 CYS A N 1
ATOM 1605 C CA . CYS A 1 206 ? -3.433 -7.854 -6.116 1.00 98.75 206 CYS A CA 1
ATOM 1606 C C . CYS A 1 206 ? -3.950 -7.105 -4.882 1.00 98.75 206 CYS A C 1
ATOM 1608 O O . CYS A 1 206 ? -4.342 -7.739 -3.906 1.00 98.75 206 CYS A O 1
ATOM 1610 N N . MET A 1 207 ? -4.003 -5.768 -4.931 1.00 98.62 207 MET A N 1
ATOM 1611 C CA . MET A 1 207 ? -4.492 -4.954 -3.811 1.00 98.62 207 MET A CA 1
ATOM 1612 C C . MET A 1 207 ? -5.982 -5.187 -3.534 1.00 98.62 207 MET A C 1
ATOM 1614 O O . MET A 1 207 ? -6.386 -5.314 -2.381 1.00 98.62 207 MET A O 1
ATOM 1618 N N . ARG A 1 208 ? -6.803 -5.310 -4.584 1.00 98.44 208 ARG A N 1
ATOM 1619 C CA . ARG A 1 208 ? -8.227 -5.644 -4.442 1.00 98.44 208 ARG A CA 1
ATOM 1620 C C . ARG A 1 208 ? -8.424 -7.009 -3.788 1.00 98.44 208 ARG A C 1
ATOM 1622 O O . ARG A 1 208 ? -9.189 -7.103 -2.838 1.00 98.44 208 ARG A O 1
ATOM 1629 N N . ALA A 1 209 ? -7.710 -8.029 -4.262 1.00 98.50 209 ALA A N 1
ATOM 1630 C CA . ALA A 1 209 ? -7.782 -9.367 -3.683 1.00 98.50 209 ALA A CA 1
ATOM 1631 C C . ALA A 1 209 ? -7.341 -9.371 -2.208 1.00 98.50 209 ALA A C 1
ATOM 1633 O O . ALA A 1 209 ? -7.996 -9.989 -1.375 1.00 98.50 209 ALA A O 1
ATOM 1634 N N . ALA A 1 210 ? -6.303 -8.598 -1.870 1.00 98.69 210 ALA A N 1
ATOM 1635 C CA . ALA A 1 210 ? -5.845 -8.446 -0.494 1.00 98.69 210 ALA A CA 1
ATOM 1636 C C . ALA A 1 210 ? -6.907 -7.811 0.415 1.00 98.69 210 ALA A C 1
ATOM 1638 O O . ALA A 1 210 ? -7.089 -8.274 1.535 1.00 98.69 210 ALA A O 1
ATOM 1639 N N . PHE A 1 211 ? -7.634 -6.795 -0.066 1.00 98.44 211 PHE A N 1
ATOM 1640 C CA . PHE A 1 211 ? -8.757 -6.213 0.674 1.00 98.44 211 PHE A CA 1
ATOM 1641 C C . PHE A 1 211 ? -9.908 -7.193 0.888 1.00 98.44 211 PHE A C 1
ATOM 1643 O O . PHE A 1 211 ? -10.480 -7.235 1.978 1.00 98.44 211 PHE A O 1
ATOM 1650 N N . ASP A 1 212 ? -10.249 -7.958 -0.150 1.00 97.69 212 ASP A N 1
ATOM 1651 C CA . ASP A 1 212 ? -11.308 -8.961 -0.065 1.00 97.69 212 ASP A CA 1
ATOM 1652 C C . ASP A 1 212 ? -10.927 -10.068 0.935 1.00 97.69 212 ASP A C 1
ATOM 1654 O O . ASP A 1 212 ? -11.774 -10.528 1.698 1.00 97.69 212 ASP A O 1
ATOM 1658 N N . GLU A 1 213 ? -9.647 -10.449 0.994 1.00 98.00 213 GLU A N 1
ATOM 1659 C CA . GLU A 1 213 ? -9.146 -11.438 1.950 1.00 98.00 213 GLU A CA 1
ATOM 1660 C C . GLU A 1 213 ? -9.120 -10.923 3.397 1.00 98.00 213 GLU A C 1
ATOM 1662 O O . GLU A 1 213 ? -9.495 -11.646 4.322 1.00 98.00 213 GLU A O 1
ATOM 1667 N N . THR A 1 214 ? -8.664 -9.688 3.624 1.00 97.75 214 THR A N 1
ATOM 1668 C CA . THR A 1 214 ? -8.558 -9.140 4.985 1.00 97.75 214 THR A CA 1
ATOM 1669 C C . THR A 1 214 ? -9.894 -8.677 5.558 1.00 97.75 214 THR A C 1
ATOM 1671 O O . THR A 1 214 ? -9.968 -8.409 6.757 1.00 97.75 214 THR A O 1
ATOM 1674 N N . GLY A 1 215 ? -10.955 -8.653 4.744 1.00 95.50 215 GLY A N 1
ATOM 1675 C CA . GLY A 1 215 ? -12.312 -8.341 5.187 1.00 95.50 215 GLY A CA 1
ATOM 1676 C C . GLY A 1 215 ? -12.519 -6.859 5.486 1.00 95.50 215 GLY A C 1
ATOM 1677 O O . GLY A 1 215 ? -13.260 -6.519 6.407 1.00 95.50 215 GLY A O 1
ATOM 1678 N N . VAL A 1 216 ? -11.852 -5.977 4.736 1.00 95.62 216 VAL A N 1
ATOM 1679 C CA . VAL A 1 216 ? -12.003 -4.524 4.897 1.00 95.62 216 VAL A CA 1
ATOM 1680 C C . VAL A 1 216 ? -13.423 -4.092 4.538 1.00 95.62 216 VAL A C 1
ATOM 1682 O O . VAL A 1 216 ? -14.011 -4.597 3.580 1.00 95.62 216 VAL A O 1
ATOM 1685 N N . ASP A 1 217 ? -13.960 -3.134 5.301 1.00 95.88 217 ASP A N 1
ATOM 1686 C CA . ASP A 1 217 ? -15.274 -2.542 5.049 1.00 95.88 217 ASP A CA 1
ATOM 1687 C C . ASP A 1 217 ? -15.437 -2.154 3.560 1.00 95.88 217 ASP A C 1
ATOM 1689 O O . ASP A 1 217 ? -14.567 -1.467 3.013 1.00 95.88 217 ASP A O 1
ATOM 1693 N N . PRO A 1 218 ? -16.527 -2.561 2.880 1.00 96.00 218 PRO A N 1
ATOM 1694 C CA . PRO A 1 218 ? -16.687 -2.326 1.447 1.00 96.00 218 PRO A CA 1
ATOM 1695 C C . PRO A 1 218 ? -16.628 -0.850 1.037 1.00 96.00 218 PRO A C 1
ATOM 1697 O O . PRO A 1 218 ? -16.069 -0.545 -0.017 1.00 96.00 218 PRO A O 1
ATOM 1700 N N . ALA A 1 219 ? -17.162 0.065 1.855 1.00 96.62 219 ALA A N 1
ATOM 1701 C CA . ALA A 1 219 ? -17.132 1.493 1.543 1.00 96.62 219 ALA A CA 1
ATOM 1702 C C . ALA A 1 219 ? -15.704 2.045 1.655 1.00 96.62 219 ALA A C 1
ATOM 1704 O O . ALA A 1 219 ? -15.229 2.723 0.740 1.00 96.62 219 ALA A O 1
ATOM 1705 N N . LEU A 1 220 ? -14.984 1.682 2.723 1.00 97.06 220 LEU A N 1
ATOM 1706 C CA . LEU A 1 220 ? -13.566 2.011 2.875 1.00 97.06 220 LEU A CA 1
ATOM 1707 C C . LEU A 1 220 ? -12.721 1.431 1.733 1.00 97.06 220 LEU A C 1
ATOM 1709 O O . LEU A 1 220 ? -11.898 2.140 1.152 1.00 97.06 220 LEU A O 1
ATOM 1713 N N . ARG A 1 221 ? -12.933 0.159 1.383 1.00 97.81 221 ARG A N 1
ATOM 1714 C CA . ARG A 1 221 ? -12.245 -0.499 0.267 1.00 97.81 221 ARG A CA 1
ATOM 1715 C C . ARG A 1 221 ? -12.434 0.289 -1.023 1.00 97.81 221 ARG A C 1
ATOM 1717 O O . ARG A 1 221 ? -11.459 0.529 -1.731 1.00 97.81 221 ARG A O 1
ATOM 1724 N N . ASP A 1 222 ? -13.657 0.695 -1.345 1.00 97.38 222 ASP A N 1
ATOM 1725 C CA . ASP A 1 222 ? -13.938 1.392 -2.599 1.00 97.38 222 ASP A CA 1
ATOM 1726 C C . ASP A 1 222 ? -13.304 2.796 -2.631 1.00 97.38 222 ASP A C 1
ATOM 1728 O O . ASP A 1 222 ? -12.729 3.181 -3.655 1.00 97.38 222 ASP A O 1
ATOM 1732 N N . GLU A 1 223 ? -13.308 3.524 -1.507 1.00 97.50 223 GLU A N 1
ATOM 1733 C CA . GLU A 1 223 ? -12.566 4.787 -1.352 1.00 97.50 223 GLU A CA 1
ATOM 1734 C C . GLU A 1 223 ? -11.057 4.595 -1.584 1.00 97.50 223 GLU A C 1
ATOM 1736 O O . GLU A 1 223 ? -10.443 5.307 -2.390 1.00 97.50 223 GLU A O 1
ATOM 1741 N N . LEU A 1 224 ? -10.457 3.610 -0.907 1.00 98.19 224 LEU A N 1
ATOM 1742 C CA . LEU A 1 224 ? -9.026 3.328 -1.002 1.00 98.19 224 LEU A CA 1
ATOM 1743 C C . LEU A 1 224 ? -8.645 2.842 -2.398 1.00 98.19 224 LEU A C 1
ATOM 1745 O O . LEU A 1 224 ? -7.638 3.292 -2.938 1.00 98.19 224 LEU A O 1
ATOM 1749 N N . MET A 1 225 ? -9.457 1.998 -3.035 1.00 98.31 225 MET A N 1
ATOM 1750 C CA . MET A 1 225 ? -9.205 1.530 -4.400 1.00 98.31 225 MET A CA 1
ATOM 1751 C C . MET A 1 225 ? -9.225 2.675 -5.418 1.00 98.31 225 MET A C 1
ATOM 1753 O O . MET A 1 225 ? -8.393 2.692 -6.328 1.00 98.31 225 MET A O 1
ATOM 1757 N N . GLN A 1 226 ? -10.112 3.663 -5.263 1.00 97.94 226 GLN A N 1
ATOM 1758 C CA . GLN A 1 226 ? -10.097 4.865 -6.108 1.00 97.94 226 GLN A CA 1
ATOM 1759 C C . GLN A 1 226 ? -8.836 5.709 -5.882 1.00 97.94 226 GLN A C 1
ATOM 1761 O O . GLN A 1 226 ? -8.258 6.239 -6.836 1.00 97.94 226 GLN A O 1
ATOM 1766 N N . ALA A 1 227 ? -8.400 5.846 -4.629 1.00 97.56 227 ALA A N 1
ATOM 1767 C CA . ALA A 1 227 ? -7.184 6.577 -4.289 1.00 97.56 227 ALA A CA 1
ATOM 1768 C C . ALA A 1 227 ? -5.925 5.863 -4.815 1.00 97.56 227 ALA A C 1
ATOM 1770 O O . ALA A 1 227 ? -5.082 6.494 -5.460 1.00 97.56 227 ALA A O 1
ATOM 1771 N N . PHE A 1 228 ? -5.840 4.543 -4.640 1.00 98.19 228 PHE A N 1
ATOM 1772 C CA . PHE A 1 228 ? -4.766 3.713 -5.176 1.00 98.19 228 PHE A CA 1
ATOM 1773 C C . PHE A 1 228 ? -4.711 3.752 -6.696 1.00 98.19 228 PHE A C 1
ATOM 1775 O O . PHE A 1 228 ? -3.618 3.882 -7.239 1.00 98.19 228 PHE A O 1
ATOM 1782 N N . PHE A 1 229 ? -5.854 3.717 -7.391 1.00 97.75 229 PHE A N 1
ATOM 1783 C CA . PHE A 1 229 ? -5.878 3.835 -8.850 1.00 97.75 229 PHE A CA 1
ATOM 1784 C C . PHE A 1 229 ? -5.174 5.112 -9.326 1.00 97.75 229 PHE A C 1
ATOM 1786 O O . PHE A 1 229 ? -4.321 5.051 -10.208 1.00 97.75 229 PHE A O 1
ATOM 1793 N N . LYS A 1 230 ? -5.464 6.262 -8.702 1.00 96.56 230 LYS A N 1
ATOM 1794 C CA . LYS A 1 230 ? -4.837 7.548 -9.061 1.00 96.56 230 LYS A CA 1
ATOM 1795 C C . LYS A 1 230 ? -3.317 7.521 -8.872 1.00 96.56 230 LYS A C 1
ATOM 1797 O O . LYS A 1 230 ? -2.585 8.057 -9.704 1.00 96.56 230 LYS A O 1
ATOM 1802 N N . ILE A 1 231 ? -2.838 6.906 -7.789 1.00 95.50 231 ILE A N 1
ATOM 1803 C CA . ILE A 1 231 ? -1.400 6.785 -7.507 1.00 95.50 231 ILE A CA 1
ATOM 1804 C C . ILE A 1 231 ? -0.744 5.816 -8.491 1.00 95.50 231 ILE A C 1
ATOM 1806 O O . ILE A 1 231 ? 0.252 6.174 -9.118 1.00 95.50 231 ILE A O 1
ATOM 1810 N N . ALA A 1 232 ? -1.317 4.625 -8.661 1.00 96.44 232 ALA A N 1
ATOM 1811 C CA . ALA A 1 232 ? -0.792 3.580 -9.531 1.00 96.44 232 ALA A CA 1
ATOM 1812 C C . ALA A 1 232 ? -0.741 4.040 -10.995 1.00 96.44 232 ALA A C 1
ATOM 1814 O O . ALA A 1 232 ? 0.270 3.851 -11.670 1.00 96.44 232 ALA A O 1
ATOM 1815 N N . ASP A 1 233 ? -1.778 4.726 -11.482 1.00 96.06 233 ASP A N 1
ATOM 1816 C CA . ASP A 1 233 ? -1.791 5.255 -12.847 1.00 96.06 233 ASP A CA 1
ATOM 1817 C C . ASP A 1 233 ? -0.702 6.320 -13.064 1.00 96.06 233 ASP A C 1
ATOM 1819 O O . ASP A 1 233 ? -0.074 6.365 -14.121 1.00 96.06 233 ASP A O 1
ATOM 1823 N N . ARG A 1 234 ? -0.369 7.108 -12.030 1.00 94.81 234 ARG A N 1
ATOM 1824 C CA . ARG A 1 234 ? 0.731 8.086 -12.079 1.00 94.81 234 ARG A CA 1
ATOM 1825 C C . ARG A 1 234 ? 2.121 7.442 -12.132 1.00 94.81 234 ARG A C 1
ATOM 1827 O O . ARG A 1 234 ? 3.070 8.133 -12.523 1.00 94.81 234 ARG A O 1
ATOM 1834 N N . MET A 1 235 ? 2.255 6.175 -11.724 1.00 95.81 235 MET A N 1
ATOM 1835 C CA . MET A 1 235 ? 3.525 5.434 -11.760 1.00 95.81 235 MET A CA 1
ATOM 1836 C C . MET A 1 235 ? 3.876 4.934 -13.157 1.00 95.81 235 MET A C 1
ATOM 1838 O O . MET A 1 235 ? 5.045 4.667 -13.423 1.00 95.81 235 MET A O 1
ATOM 1842 N N . ARG A 1 236 ? 2.896 4.859 -14.064 1.00 95.31 236 ARG A N 1
ATOM 1843 C CA . ARG A 1 236 ? 3.132 4.440 -15.443 1.00 95.31 236 ARG A CA 1
ATOM 1844 C C . ARG A 1 236 ? 4.156 5.342 -16.126 1.00 95.31 236 ARG A C 1
ATOM 1846 O O . ARG A 1 236 ? 4.071 6.574 -16.080 1.00 95.31 236 ARG A O 1
ATOM 1853 N N . ASN A 1 237 ? 5.106 4.707 -16.795 1.00 94.75 237 ASN A N 1
ATOM 1854 C CA . ASN A 1 237 ? 6.201 5.361 -17.506 1.00 94.75 237 ASN A CA 1
ATOM 1855 C C . ASN A 1 237 ? 6.443 4.772 -18.905 1.00 94.75 237 ASN A C 1
ATOM 1857 O O . ASN A 1 237 ? 7.262 5.309 -19.647 1.00 94.75 237 ASN A O 1
ATOM 1861 N N . THR A 1 238 ? 5.678 3.752 -19.303 1.00 88.50 238 THR A N 1
ATOM 1862 C CA . THR A 1 238 ? 5.666 3.202 -20.663 1.00 88.50 238 THR A CA 1
ATOM 1863 C C . THR A 1 238 ? 4.258 3.265 -21.261 1.00 88.50 238 THR A C 1
ATOM 1865 O O . THR A 1 238 ? 3.246 3.118 -20.569 1.00 88.50 238 THR A O 1
ATOM 1868 N N . GLN A 1 239 ? 4.179 3.545 -22.566 1.00 70.81 239 GLN A N 1
ATOM 1869 C CA . GLN A 1 239 ? 2.908 3.618 -23.307 1.00 70.81 239 GLN A CA 1
ATOM 1870 C C . GLN A 1 239 ? 2.467 2.245 -23.839 1.00 70.81 239 GLN A C 1
ATOM 1872 O O . GLN A 1 239 ? 1.290 2.036 -24.117 1.00 70.81 239 GLN A O 1
ATOM 1877 N N . THR A 1 240 ? 3.401 1.299 -23.923 1.00 57.72 240 THR A N 1
ATOM 1878 C CA . THR A 1 240 ? 3.213 -0.062 -24.424 1.00 57.72 240 THR A CA 1
ATOM 1879 C C . THR A 1 240 ? 3.841 -1.047 -23.453 1.00 57.72 240 THR A C 1
ATOM 1881 O O . THR A 1 240 ? 4.979 -0.859 -23.039 1.00 57.72 240 THR A O 1
ATOM 1884 N N . CYS A 1 241 ? 3.108 -2.107 -23.132 1.00 48.72 241 CYS A N 1
ATOM 1885 C CA . CYS A 1 241 ? 3.609 -3.291 -22.442 1.00 48.72 241 CYS A CA 1
ATOM 1886 C C . CYS A 1 241 ? 4.686 -3.959 -23.330 1.00 48.72 241 CYS A C 1
ATOM 1888 O O . CYS A 1 241 ? 4.325 -4.463 -24.397 1.00 48.72 241 CYS A O 1
ATOM 1890 N N . PRO A 1 242 ? 5.989 -3.948 -22.976 1.00 51.91 242 PRO A N 1
ATOM 1891 C CA . PRO A 1 242 ? 6.997 -4.679 -23.741 1.00 51.91 242 PRO A CA 1
ATOM 1892 C C . PRO A 1 242 ? 6.747 -6.195 -23.611 1.00 51.91 242 PRO A C 1
ATOM 1894 O O . PRO A 1 242 ? 6.180 -6.642 -22.604 1.00 51.91 242 PRO A O 1
ATOM 1897 N N . PRO A 1 243 ? 7.122 -7.023 -24.600 1.00 53.16 243 PRO A N 1
ATOM 1898 C CA . PRO A 1 243 ? 7.055 -8.475 -24.461 1.00 53.16 243 PRO A CA 1
ATOM 1899 C C . PRO A 1 243 ? 7.971 -8.956 -23.320 1.00 53.16 243 PRO A C 1
ATOM 1901 O O . PRO A 1 243 ? 9.045 -8.408 -23.101 1.00 53.16 243 PRO A O 1
ATOM 1904 N N . PHE A 1 244 ? 7.543 -9.993 -22.593 1.00 49.84 244 PHE A N 1
ATOM 1905 C CA . PHE A 1 244 ? 8.147 -10.474 -21.334 1.00 49.84 244 PHE A CA 1
ATOM 1906 C C . PHE A 1 244 ? 9.653 -10.815 -21.413 1.00 49.84 244 PHE A C 1
ATOM 1908 O O . PHE A 1 244 ? 10.332 -10.790 -20.396 1.00 49.84 244 PHE A O 1
ATOM 1915 N N . ASN A 1 245 ? 10.199 -11.062 -22.608 1.00 56.12 245 ASN A N 1
ATOM 1916 C CA . ASN A 1 245 ? 11.580 -11.518 -22.802 1.00 56.12 245 ASN A CA 1
ATOM 1917 C C . ASN A 1 245 ? 12.627 -10.401 -23.000 1.00 56.12 245 ASN A C 1
ATOM 1919 O O . ASN A 1 245 ? 13.757 -10.712 -23.366 1.00 56.12 245 ASN A O 1
ATOM 1923 N N . SER A 1 246 ? 12.294 -9.117 -22.818 1.00 48.44 246 SER A N 1
ATOM 1924 C CA . SER A 1 246 ? 13.230 -8.015 -23.118 1.00 48.44 246 SER A CA 1
ATOM 1925 C C . SER A 1 246 ? 13.934 -7.379 -21.913 1.00 48.44 246 SER A C 1
ATOM 1927 O O . SER A 1 246 ? 14.708 -6.454 -22.127 1.00 48.44 246 SER A O 1
ATOM 1929 N N . VAL A 1 247 ? 13.682 -7.818 -20.674 1.00 50.25 247 VAL A N 1
ATOM 1930 C CA . VAL A 1 247 ? 14.414 -7.327 -19.486 1.00 50.25 247 VAL A CA 1
ATOM 1931 C C . VAL A 1 247 ? 15.528 -8.324 -19.177 1.00 50.25 247 VAL A C 1
ATOM 1933 O O . VAL A 1 247 ? 15.236 -9.467 -18.824 1.00 50.25 247 VAL A O 1
ATOM 1936 N N . GLN A 1 248 ? 16.785 -7.929 -19.391 1.00 40.97 248 GLN A N 1
ATOM 1937 C CA . GLN A 1 248 ? 17.934 -8.784 -19.100 1.00 40.97 248 GLN A CA 1
ATOM 1938 C C . GLN A 1 248 ? 18.278 -8.727 -17.595 1.00 40.97 248 GLN A C 1
ATOM 1940 O O . GLN A 1 248 ? 18.058 -7.690 -16.965 1.00 40.97 248 GLN A O 1
ATOM 1945 N N . PRO A 1 249 ? 18.794 -9.817 -16.993 1.00 44.25 249 PRO A N 1
ATOM 1946 C CA . PRO A 1 249 ? 19.117 -9.871 -15.562 1.00 44.25 249 PRO A CA 1
ATOM 1947 C C . PRO A 1 249 ? 20.150 -8.837 -15.093 1.00 44.25 249 PRO A C 1
ATOM 1949 O O . PRO A 1 249 ? 20.195 -8.536 -13.906 1.00 44.25 249 PRO A O 1
ATOM 1952 N N . GLU A 1 250 ? 20.977 -8.310 -15.996 1.00 45.25 250 GLU A N 1
ATOM 1953 C CA . GLU A 1 250 ? 21.992 -7.289 -15.706 1.00 45.25 250 GLU A CA 1
ATOM 1954 C C . GLU A 1 250 ? 21.455 -5.865 -15.456 1.00 45.25 250 GLU A C 1
ATOM 1956 O O . GLU A 1 250 ? 22.231 -5.001 -15.051 1.00 45.25 250 GLU A O 1
ATOM 1961 N N . ASP A 1 251 ? 20.156 -5.615 -15.661 1.00 49.28 251 ASP A N 1
ATOM 1962 C CA . ASP A 1 251 ? 19.525 -4.297 -15.469 1.00 49.28 251 ASP A CA 1
ATOM 1963 C C . ASP A 1 251 ? 18.855 -4.115 -14.078 1.00 49.28 251 ASP A C 1
ATOM 1965 O O . ASP A 1 251 ? 18.089 -3.165 -13.876 1.00 49.28 251 ASP A O 1
ATOM 1969 N N . LEU A 1 252 ? 19.128 -5.011 -13.116 1.00 43.25 252 LEU A N 1
ATOM 1970 C CA . LEU A 1 252 ? 18.680 -4.963 -11.708 1.00 43.25 252 LEU A CA 1
ATOM 1971 C C . LEU A 1 252 ? 19.859 -4.791 -10.739 1.00 43.25 252 LEU A C 1
ATOM 1973 O O . LEU A 1 252 ? 19.645 -4.140 -9.689 1.00 43.25 252 LEU A O 1
#

Solvent-accessible surface area (backbone atoms only — not comparable to full-atom values): 15518 Å² total; per-residue (Å²): 139,84,89,82,83,87,86,86,86,84,91,83,89,84,87,87,86,79,87,85,89,81,86,86,73,84,57,81,72,64,71,74,70,62,54,72,66,60,56,54,46,54,53,49,55,50,52,50,53,50,50,51,50,49,52,52,50,65,75,74,42,98,68,78,86,54,66,67,57,57,53,53,52,51,53,51,54,54,55,54,55,73,76,46,87,85,45,71,67,56,58,51,49,54,44,53,66,49,57,69,64,67,72,58,86,74,75,61,75,72,73,73,73,76,73,78,37,62,25,59,76,61,59,35,68,68,40,45,47,52,34,54,53,38,22,53,52,38,28,74,68,36,81,78,18,47,68,61,41,69,76,47,66,92,76,48,67,67,59,49,52,52,49,41,36,43,48,41,32,72,31,63,45,71,67,58,31,46,74,76,67,41,76,79,58,57,49,71,76,44,60,88,50,90,25,17,70,63,48,39,50,28,52,52,51,18,47,52,52,14,40,66,72,70,63,54,56,68,70,60,46,54,55,49,51,56,54,46,48,59,55,44,62,62,45,44,76,39,96,61,75,72,69,89,86,74,75,62,84,88,81,116

Nearest PDB structures (foldseek):
  4uur-assembly2_B  TM=9.686E-01  e=8.829E-09  Pseudoalteromonas haloplanktis
  2xyk-assembly1_A  TM=9.615E-01  e=3.560E-08  Agrobacterium tumefaciens
  5v3t-assembly1_A  TM=9.477E-01  e=2.390E-08  Bacillus anthracis
  5v3v-assembly1_A  TM=9.624E-01  e=3.560E-08  Bacillus anthracis
  5v3u-assembly1_A  TM=9.468E-01  e=1.119E-07  Bacillus anthracis

pLDDT: mean 72.55, std 24.67, range [28.72, 98.81]

Radius of gyration: 37.84 Å; Cα contacts (8 Å, |Δi|>4): 132; chains: 1; bounding box: 92×62×99 Å